Protein AF-0000000085114598 (afdb_homodimer)

Nearest PDB structures (foldseek):
  3fjs-assembly2_D  TM=9.410E-01  e=7.215E-08  Cupriavidus pinatubonensis JMP134
  5j4f-assembly1_A  TM=9.299E-01  e=7.413E-07  Helicobacter pylori 26695
  9bwf-assembly1_A  TM=9.189E-01  e=8.658E-07  metagenome
  1yhf-assembly1_A  TM=8.530E-01  e=5.433E-07  Streptococcus pyogenes M1 GAS
  2ozj-assembly2_B-3  TM=9.397E-01  e=2.315E-06  Desulfitobacterium hafniense DCB-2

Foldseek 3Di:
DDDWDAPQDWAWRDDDPFKTKTKHWAAAFDKDDKDFAQFWKKKAWPDAWKWKDFDVDIDIHHHPDIDIDHHPTIMMIHGNHGTIIIMMTGRDDD/DDDWDAPQDWAWRDDDPFKTKTKHWAAAFDKDDKDFAQFWKKKAWPDAWKWKDFDVDIDIHHHPDIDIDHHPTIMMIHGNHGTIIIMMTGRDDD

Secondary structure (DSSP, 8-state):
-EEEE--SSSEEEEE-SSEEEEEEEE-TT-EEEEE--SSEEEEEEEES-EEEEETTEEEEE-TTEEEEE-TT--EEEEESSSEEEEEEEE-B--/-EEEE--SSSEEEEE-SSEEEEEEEE-TT-EEEEE--SSEEEEEEEES-EEEEETTEEEEE-TTEEEEE-TT--EEEEESSSEEEEEEEE-B--

Sequence (188 aa):
MKRYDSIGKIGHIFETDQQVVTDLVIPSGKEIPEHHVDYTVVVVPIKGKVIFSGHDFETELAPGSFVRMLPNESHSLKAIEDSELFVIKSKLEKMKRYDSIGKIGHIFETDQQVVTDLVIPSGKEIPEHHVDYTVVVVPIKGKVIFSGHDFETELAPGSFVRMLPNESHSLKAIEDSELFVIKSKLEK

Organism: Ligilactobacillus ruminis (strain ATCC 27782 / RF3) (NCBI:txid1069534)

Radius of gyration: 15.55 Å; Cα contacts (8 Å, |Δi|>4): 552; chains: 2; bounding box: 36×40×40 Å

pLDDT: mean 98.18, std 2.66, range [74.75, 99.0]

Solvent-accessible surface area (backbone atoms only — not comparable to full-atom values): 9425 Å² total; per-residue (Å²): 114,49,78,48,60,63,76,84,36,70,44,75,70,43,77,58,98,38,38,35,34,31,28,42,50,37,52,50,74,36,68,48,73,75,48,64,49,89,30,35,34,41,39,36,32,45,37,45,31,30,43,40,34,38,84,98,41,74,44,80,44,31,52,58,29,35,40,40,36,53,58,58,54,49,33,31,37,35,19,72,29,59,23,32,32,46,36,42,31,33,35,59,50,132,115,49,79,49,58,63,76,84,35,71,43,74,69,43,79,58,98,38,37,36,34,30,28,41,49,37,52,51,74,37,69,46,73,76,48,64,50,87,30,35,33,42,40,35,32,46,36,45,32,30,42,39,35,38,84,98,41,74,44,80,44,31,51,60,31,35,39,41,36,53,57,58,54,49,31,32,37,34,18,72,30,59,24,33,29,46,36,41,31,33,34,59,49,132

InterPro domains:
  IPR003313 AraC-type arabinose-binding/dimerisation domain [PF02311] (30-86)
  IPR011051 RmlC-like cupin domain superfamily [SSF51182] (11-88)
  IPR014710 RmlC-like jelly roll fold [G3DSA:2.60.120.10] (4-91)

Structure (mmCIF, N/CA/C/O backbone):
data_AF-0000000085114598-model_v1
#
loop_
_entity.id
_entity.type
_entity.pdbx_description
1 polymer 'AraC-type arabinose-binding/dimerisation domain-containing protein'
#
loop_
_atom_site.group_PDB
_atom_site.id
_atom_site.type_symbol
_atom_site.label_atom_id
_atom_site.label_alt_id
_atom_site.label_comp_id
_atom_site.label_asym_id
_atom_site.label_entity_id
_atom_site.label_seq_id
_atom_site.pdbx_PDB_ins_code
_atom_site.Cartn_x
_atom_site.Cartn_y
_atom_site.Cartn_z
_atom_site.occupancy
_atom_site.B_iso_or_equiv
_atom_site.auth_seq_id
_atom_site.auth_comp_id
_atom_site.auth_asym_id
_atom_site.auth_atom_id
_atom_site.pdbx_PDB_model_num
ATOM 1 N N . MET A 1 1 ? -7.121 -6.461 -14.734 1 96.44 1 MET A N 1
ATOM 2 C CA . MET A 1 1 ? -5.852 -6.035 -14.156 1 96.44 1 MET A CA 1
ATOM 3 C C . MET A 1 1 ? -5.176 -4.98 -15.023 1 96.44 1 MET A C 1
ATOM 5 O O . MET A 1 1 ? -5.277 -5.031 -16.25 1 96.44 1 MET A O 1
ATOM 9 N N . LYS A 1 2 ? -4.586 -4.023 -14.414 1 97.69 2 LYS A N 1
ATOM 10 C CA . LYS A 1 2 ? -3.906 -2.969 -15.156 1 97.69 2 LYS A CA 1
ATOM 11 C C . LYS A 1 2 ? -2.705 -2.438 -14.383 1 97.69 2 LYS A C 1
ATOM 13 O O . LYS A 1 2 ? -2.76 -2.307 -13.156 1 97.69 2 LYS A O 1
ATOM 18 N N . ARG A 1 3 ? -1.597 -2.203 -15.133 1 98.62 3 ARG A N 1
ATOM 19 C CA . ARG A 1 3 ? -0.426 -1.547 -14.555 1 98.62 3 ARG A CA 1
ATOM 20 C C . ARG A 1 3 ? -0.556 -0.03 -14.633 1 98.62 3 ARG A C 1
ATOM 22 O O . ARG A 1 3 ? -1.021 0.51 -15.641 1 98.62 3 ARG A O 1
ATOM 29 N N . TYR A 1 4 ? -0.144 0.631 -13.625 1 98.88 4 TYR A N 1
ATOM 30 C CA . TYR A 1 4 ? -0.08 2.088 -13.578 1 98.88 4 TYR A CA 1
ATOM 31 C C . TYR A 1 4 ? 1.326 2.561 -13.234 1 98.88 4 TYR A C 1
ATOM 33 O O . TYR A 1 4 ? 2.055 1.879 -12.508 1 98.88 4 TYR A O 1
ATOM 41 N N . ASP A 1 5 ? 1.646 3.715 -13.742 1 98.81 5 ASP A N 1
ATOM 42 C CA . ASP A 1 5 ? 2.941 4.328 -13.461 1 98.81 5 ASP A CA 1
ATOM 43 C C . ASP A 1 5 ? 2.775 5.66 -12.742 1 98.81 5 ASP A C 1
ATOM 45 O O . ASP A 1 5 ? 1.785 6.367 -12.945 1 98.81 5 ASP A O 1
ATOM 49 N N . SER A 1 6 ? 3.828 5.883 -11.875 1 98.69 6 SER A N 1
ATOM 50 C CA . SER A 1 6 ? 3.893 7.234 -11.328 1 98.69 6 SER A CA 1
ATOM 51 C C . SER A 1 6 ? 3.744 8.281 -12.43 1 98.69 6 SER A C 1
ATOM 53 O O . SER A 1 6 ? 4.309 8.133 -13.516 1 98.69 6 SER A O 1
ATOM 55 N N . ILE A 1 7 ? 3.023 9.312 -12.047 1 98.5 7 ILE A N 1
ATOM 56 C CA . ILE A 1 7 ? 2.871 10.375 -13.031 1 98.5 7 ILE A CA 1
ATOM 57 C C . ILE A 1 7 ? 3.889 11.484 -12.758 1 98.5 7 ILE A C 1
ATOM 59 O O . ILE A 1 7 ? 3.902 12.5 -13.453 1 98.5 7 ILE A O 1
ATOM 63 N N . GLY A 1 8 ? 4.727 11.328 -11.703 1 98.06 8 GLY A N 1
ATOM 64 C CA . GLY A 1 8 ? 5.898 12.148 -11.453 1 98.06 8 GLY A CA 1
ATOM 65 C C . GLY A 1 8 ? 5.559 13.508 -10.859 1 98.06 8 GLY A C 1
ATOM 66 O O . GLY A 1 8 ? 6.379 14.43 -10.898 1 98.06 8 GLY A O 1
ATOM 67 N N . LYS A 1 9 ? 4.293 13.672 -10.461 1 98 9 LYS A N 1
ATOM 68 C CA . LYS A 1 9 ? 3.801 14.891 -9.812 1 98 9 LYS A CA 1
ATOM 69 C C . LYS A 1 9 ? 2.646 14.578 -8.867 1 98 9 LYS A C 1
ATOM 71 O O . LYS A 1 9 ? 2.166 13.445 -8.812 1 98 9 LYS A O 1
ATOM 76 N N . ILE A 1 10 ? 2.211 15.594 -8.102 1 98.38 10 ILE A N 1
ATOM 77 C CA . ILE A 1 10 ? 1.047 15.406 -7.242 1 98.38 10 ILE A CA 1
ATOM 78 C C . ILE A 1 10 ? -0.211 15.266 -8.094 1 98.38 10 ILE A C 1
ATOM 80 O O . ILE A 1 10 ? -0.52 16.156 -8.906 1 98.38 10 ILE A O 1
ATOM 84 N N . GLY A 1 11 ? -0.873 14.211 -8.016 1 98.56 11 GLY A N 1
ATOM 85 C CA . GLY A 1 11 ? -2.096 14.008 -8.773 1 98.56 11 GLY A CA 1
ATOM 86 C C . GLY A 1 11 ? -2.625 12.594 -8.695 1 98.56 11 GLY A C 1
ATOM 87 O O . GLY A 1 11 ? -1.925 11.688 -8.227 1 98.56 11 GLY A O 1
ATOM 88 N N . HIS A 1 12 ? -3.83 12.406 -9.164 1 98.88 12 HIS A N 1
ATOM 89 C CA . HIS A 1 12 ? -4.426 11.07 -9.188 1 98.88 12 HIS A CA 1
ATOM 90 C C . HIS A 1 12 ? -3.852 10.234 -10.328 1 98.88 12 HIS A C 1
ATOM 92 O O . HIS A 1 12 ? -3.867 10.664 -11.484 1 98.88 12 HIS A O 1
ATOM 98 N N . ILE A 1 13 ? -3.371 9.094 -9.977 1 98.94 13 ILE A N 1
ATOM 99 C CA . ILE A 1 13 ? -2.975 8.117 -10.984 1 98.94 13 ILE A CA 1
ATOM 100 C C . ILE A 1 13 ? -4.195 7.32 -11.438 1 98.94 13 ILE A C 1
ATOM 102 O O . ILE A 1 13 ? -4.375 7.078 -12.633 1 98.94 13 ILE A O 1
ATOM 106 N N . PHE A 1 14 ? -4.996 6.863 -10.469 1 98.81 14 PHE A N 1
ATOM 107 C CA . PHE A 1 14 ? -6.219 6.086 -10.641 1 98.81 14 PHE A CA 1
ATOM 108 C C . PHE A 1 14 ? -7.336 6.625 -9.758 1 98.81 14 PHE A C 1
ATOM 110 O O . PHE A 1 14 ? -7.09 7.051 -8.625 1 98.81 14 PHE A O 1
ATOM 117 N N . GLU A 1 15 ? -8.594 6.57 -10.352 1 98.75 15 GLU A N 1
ATOM 118 C CA . GLU A 1 15 ? -9.703 7.07 -9.555 1 98.75 15 GLU A CA 1
ATOM 119 C C . GLU A 1 15 ? -11.008 6.379 -9.922 1 98.75 15 GLU A C 1
ATOM 121 O O . GLU A 1 15 ? -11.359 6.297 -11.102 1 98.75 15 GLU A O 1
ATOM 126 N N . THR A 1 16 ? -11.656 5.883 -9 1 98.12 16 THR A N 1
ATOM 127 C CA . THR A 1 16 ? -13.07 5.512 -9.031 1 98.12 16 THR A CA 1
ATOM 128 C C . THR A 1 16 ? -13.812 6.09 -7.836 1 98.12 16 THR A C 1
ATOM 130 O O . THR A 1 16 ? -13.219 6.789 -7.008 1 98.12 16 THR A O 1
ATOM 133 N N . ASP A 1 17 ? -15.133 5.773 -7.695 1 96.5 17 ASP A N 1
ATOM 134 C CA . ASP A 1 17 ? -15.922 6.289 -6.578 1 96.5 17 ASP A CA 1
ATOM 135 C C . ASP A 1 17 ? -15.508 5.629 -5.266 1 96.5 17 ASP A C 1
ATOM 137 O O . ASP A 1 17 ? -15.727 6.184 -4.188 1 96.5 17 ASP A O 1
ATOM 141 N N . GLN A 1 18 ? -14.867 4.473 -5.359 1 97.94 18 GLN A N 1
ATOM 142 C CA . GLN A 1 18 ? -14.617 3.705 -4.145 1 97.94 18 GLN A CA 1
ATOM 143 C C . GLN A 1 18 ? -13.133 3.684 -3.803 1 97.94 18 GLN A C 1
ATOM 145 O O . GLN A 1 18 ? -12.75 3.324 -2.688 1 97.94 18 GLN A O 1
ATOM 150 N N . GLN A 1 19 ? -12.32 4.023 -4.777 1 98.75 19 GLN A N 1
ATOM 151 C CA . GLN A 1 19 ? -10.883 3.93 -4.547 1 98.75 19 GLN A CA 1
ATOM 152 C C . GLN A 1 19 ? -10.117 4.938 -5.406 1 98.75 19 GLN A C 1
ATOM 154 O O . GLN A 1 19 ? -10.438 5.121 -6.582 1 98.75 19 GLN A O 1
ATOM 159 N N . VAL A 1 20 ? -9.195 5.609 -4.816 1 98.88 20 VAL A N 1
ATOM 160 C CA . VAL A 1 20 ? -8.312 6.562 -5.484 1 98.88 20 VAL A CA 1
ATOM 161 C C . VAL A 1 20 ? -6.855 6.258 -5.137 1 98.88 20 VAL A C 1
ATOM 163 O O . VAL A 1 20 ? -6.527 6.016 -3.975 1 98.88 20 VAL A O 1
ATOM 166 N N . VAL A 1 21 ? -5.957 6.176 -6.121 1 98.94 21 VAL A N 1
ATOM 167 C CA . VAL A 1 21 ? -4.52 6.145 -5.875 1 98.94 21 VAL A CA 1
ATOM 168 C C . VAL A 1 21 ? -3.885 7.453 -6.336 1 98.94 21 VAL A C 1
ATOM 170 O O . VAL A 1 21 ? -3.963 7.809 -7.516 1 98.94 21 VAL A O 1
ATOM 173 N N . THR A 1 22 ? -3.291 8.133 -5.445 1 98.94 22 THR A N 1
ATOM 174 C CA . THR A 1 22 ? -2.691 9.438 -5.688 1 98.94 22 THR A CA 1
ATOM 175 C C . THR A 1 22 ? -1.169 9.344 -5.668 1 98.94 22 THR A C 1
ATOM 177 O O . THR A 1 22 ? -0.593 8.672 -4.812 1 98.94 22 THR A O 1
ATOM 180 N N . ASP A 1 23 ? -0.542 10.023 -6.648 1 98.88 23 ASP A N 1
ATOM 181 C CA . ASP A 1 23 ? 0.903 10.227 -6.656 1 98.88 23 ASP A CA 1
ATOM 182 C C . ASP A 1 23 ? 1.282 11.5 -5.902 1 98.88 23 ASP A C 1
ATOM 184 O O . ASP A 1 23 ? 0.747 12.57 -6.176 1 98.88 23 ASP A O 1
ATOM 188 N N . LEU A 1 24 ? 2.164 11.344 -4.883 1 98.81 24 LEU A N 1
ATOM 189 C CA . LEU A 1 24 ? 2.756 12.508 -4.227 1 98.81 24 LEU A CA 1
ATOM 190 C C . LEU A 1 24 ? 4.25 12.586 -4.512 1 98.81 24 LEU A C 1
ATOM 192 O O . LEU A 1 24 ? 5.023 11.742 -4.055 1 98.81 24 LEU A O 1
ATOM 196 N N . VAL A 1 25 ? 4.66 13.539 -5.246 1 98.81 25 VAL A N 1
ATOM 197 C CA . VAL A 1 25 ? 6.07 13.836 -5.457 1 98.81 25 VAL A CA 1
ATOM 198 C C . VAL A 1 25 ? 6.43 15.156 -4.773 1 98.81 25 VAL A C 1
ATOM 200 O O . VAL A 1 25 ? 5.973 16.219 -5.184 1 98.81 25 VAL A O 1
ATOM 203 N N . ILE A 1 26 ? 7.176 15.062 -3.756 1 98.81 26 ILE A N 1
ATOM 204 C CA . ILE A 1 26 ? 7.441 16.203 -2.881 1 98.81 26 ILE A CA 1
ATOM 205 C C . ILE A 1 26 ? 8.945 16.469 -2.816 1 98.81 26 ILE A C 1
ATOM 207 O O . ILE A 1 26 ? 9.703 15.641 -2.301 1 98.81 26 ILE A O 1
ATOM 211 N N . PRO A 1 27 ? 9.422 17.609 -3.285 1 98.81 27 PRO A N 1
ATOM 212 C CA . PRO A 1 27 ? 10.844 17.938 -3.152 1 98.81 27 PRO A CA 1
ATOM 213 C C . PRO A 1 27 ? 11.281 18.078 -1.696 1 98.81 27 PRO A C 1
ATOM 215 O O . PRO A 1 27 ? 10.492 18.5 -0.848 1 98.81 27 PRO A O 1
ATOM 218 N N . SER A 1 28 ? 12.539 17.75 -1.492 1 98.81 28 SER A N 1
ATOM 219 C CA . SER A 1 28 ? 13.109 17.938 -0.161 1 98.81 28 SER A CA 1
ATOM 220 C C . SER A 1 28 ? 12.789 19.312 0.394 1 98.81 28 SER A C 1
ATOM 222 O O . SER A 1 28 ? 12.906 20.312 -0.316 1 98.81 28 SER A O 1
ATOM 224 N N . GLY A 1 29 ? 12.336 19.312 1.569 1 98.75 29 GLY A N 1
ATOM 225 C CA . GLY A 1 29 ? 12.07 20.562 2.254 1 98.75 29 GLY A CA 1
ATOM 226 C C . GLY A 1 29 ? 10.648 21.062 2.072 1 98.75 29 GLY A C 1
ATOM 227 O O . GLY A 1 29 ? 10.188 21.953 2.799 1 98.75 29 GLY A O 1
ATOM 228 N N . LYS A 1 30 ? 9.922 20.562 1.109 1 98.75 30 LYS A N 1
ATOM 229 C CA . LYS A 1 30 ? 8.539 20.969 0.856 1 98.75 30 LYS A CA 1
ATOM 230 C C . LYS A 1 30 ? 7.562 20.156 1.69 1 98.75 30 LYS A C 1
ATOM 232 O O . LYS A 1 30 ? 7.93 19.109 2.25 1 98.75 30 LYS A O 1
ATOM 237 N N . GLU A 1 31 ? 6.336 20.75 1.806 1 98.5 31 GLU A N 1
ATOM 238 C CA . GLU A 1 31 ? 5.359 20.125 2.688 1 98.5 31 GLU A CA 1
ATOM 239 C C . GLU A 1 31 ? 3.986 20.047 2.025 1 98.5 31 GLU A C 1
ATOM 241 O O . GLU A 1 31 ? 3.695 20.797 1.098 1 98.5 31 GLU A O 1
ATOM 246 N N . ILE A 1 32 ? 3.203 19.047 2.418 1 98.62 32 ILE A N 1
ATOM 247 C CA . ILE A 1 32 ? 1.762 18.984 2.199 1 98.62 32 ILE A CA 1
ATOM 248 C C . ILE A 1 32 ? 1.03 19.422 3.467 1 98.62 32 ILE A C 1
ATOM 250 O O . ILE A 1 32 ? 1.173 18.797 4.52 1 98.62 32 ILE A O 1
ATOM 254 N N . PRO A 1 33 ? 0.302 20.5 3.334 1 98.31 33 PRO A N 1
ATOM 255 C CA . PRO A 1 33 ? -0.342 21.016 4.543 1 98.31 33 PRO A CA 1
ATOM 256 C C . PRO A 1 33 ? -1.38 20.047 5.117 1 98.31 33 PRO A C 1
ATOM 258 O O . PRO A 1 33 ? -1.838 19.141 4.418 1 98.31 33 PRO A O 1
ATOM 261 N N . GLU A 1 34 ? -1.748 20.328 6.359 1 98.31 34 GLU A N 1
ATOM 262 C CA . GLU A 1 34 ? -2.717 19.469 7.047 1 98.31 34 GLU A CA 1
ATOM 263 C C . GLU A 1 34 ? -4.035 19.406 6.285 1 98.31 34 GLU A C 1
ATOM 265 O O . GLU A 1 34 ? -4.551 20.438 5.836 1 98.31 34 GLU A O 1
ATOM 270 N N . HIS A 1 35 ? -4.586 18.266 6.125 1 98.38 35 HIS A N 1
ATOM 271 C CA . HIS A 1 35 ? -5.875 18.016 5.488 1 98.38 35 HIS A CA 1
ATOM 272 C C . HIS A 1 35 ? -6.438 16.656 5.902 1 98.38 35 HIS A C 1
ATOM 274 O O . HIS A 1 35 ? -5.816 15.938 6.684 1 98.38 35 HIS A O 1
ATOM 280 N N . HIS A 1 36 ? -7.613 16.375 5.523 1 98.5 36 HIS A N 1
ATOM 281 C CA . HIS A 1 36 ? -8.219 15.07 5.762 1 98.5 36 HIS A CA 1
ATOM 282 C C . HIS A 1 36 ? -9.117 14.656 4.598 1 98.5 36 HIS A C 1
ATOM 284 O O . HIS A 1 36 ? -9.477 15.492 3.762 1 98.5 36 HIS A O 1
ATOM 290 N N . VAL A 1 37 ? -9.328 13.391 4.527 1 98.25 37 VAL A N 1
ATOM 291 C CA . VAL A 1 37 ? -10.234 12.859 3.514 1 98.25 37 VAL A CA 1
ATOM 292 C C . VAL A 1 37 ? -11.156 11.82 4.141 1 98.25 37 VAL A C 1
ATOM 294 O O . VAL A 1 37 ? -10.867 11.289 5.219 1 98.25 37 VAL A O 1
ATOM 297 N N . ASP A 1 38 ? -12.273 11.539 3.432 1 97.94 38 ASP A N 1
ATOM 298 C CA . ASP A 1 38 ? -13.242 10.578 3.957 1 97.94 38 ASP A CA 1
ATOM 299 C C . ASP A 1 38 ? -13.008 9.188 3.379 1 97.94 38 ASP A C 1
ATOM 301 O O . ASP A 1 38 ? -13.938 8.555 2.875 1 97.94 38 ASP A O 1
ATOM 305 N N . TYR A 1 39 ? -11.797 8.688 3.264 1 98.56 39 TYR A N 1
ATOM 306 C CA . TYR A 1 39 ? -11.352 7.355 2.852 1 98.56 39 TYR A CA 1
ATOM 307 C C . TYR A 1 39 ? -10.508 6.703 3.938 1 98.56 39 TYR A C 1
ATOM 309 O O . TYR A 1 39 ? -9.914 7.395 4.77 1 98.56 39 TYR A O 1
ATOM 317 N N . THR A 1 40 ? -10.508 5.387 4.023 1 98.69 40 THR A N 1
ATOM 318 C CA . THR A 1 40 ? -9.359 4.719 4.625 1 98.69 40 THR A CA 1
ATOM 319 C C . THR A 1 40 ? -8.125 4.855 3.732 1 98.69 40 THR A C 1
ATOM 321 O O . THR A 1 40 ? -8.211 4.676 2.516 1 98.69 40 THR A O 1
ATOM 324 N N . VAL A 1 41 ? -6.988 5.184 4.316 1 98.94 41 VAL A N 1
ATOM 325 C CA . VAL A 1 41 ? -5.844 5.543 3.484 1 98.94 41 VAL A CA 1
ATOM 326 C C . VAL A 1 41 ? -4.625 4.719 3.898 1 98.94 41 VAL A C 1
ATOM 328 O O . VAL A 1 41 ? -4.363 4.547 5.09 1 98.94 41 VAL A O 1
ATOM 331 N N . VAL A 1 42 ? -3.918 4.156 3.018 1 98.94 42 VAL A N 1
ATOM 332 C CA . VAL A 1 42 ? -2.588 3.586 3.191 1 98.94 42 VAL A CA 1
ATOM 333 C C . VAL A 1 42 ? -1.563 4.414 2.416 1 98.94 42 VAL A C 1
ATOM 335 O O . VAL A 1 42 ? -1.663 4.547 1.195 1 98.94 42 VAL A O 1
ATOM 338 N N . VAL A 1 43 ? -0.589 5.016 3.078 1 98.94 43 VAL A N 1
ATOM 339 C CA . VAL A 1 43 ? 0.448 5.855 2.486 1 98.94 43 VAL A CA 1
ATOM 340 C C . VAL A 1 43 ? 1.743 5.062 2.354 1 98.94 43 VAL A C 1
ATOM 342 O O . VAL A 1 43 ? 2.35 4.676 3.355 1 98.94 43 VAL A O 1
ATOM 345 N N . VAL A 1 44 ? 2.221 4.879 1.153 1 98.94 44 VAL A N 1
ATOM 346 C CA . VAL A 1 44 ? 3.385 4.035 0.901 1 98.94 44 VAL A CA 1
ATOM 347 C C . VAL A 1 44 ? 4.5 4.871 0.277 1 98.94 44 VAL A C 1
ATOM 349 O O . VAL A 1 44 ? 4.434 5.227 -0.902 1 98.94 44 VAL A O 1
ATOM 352 N N . PRO A 1 45 ? 5.559 5.145 0.988 1 98.94 45 PRO A N 1
ATOM 353 C CA . PRO A 1 45 ? 6.711 5.781 0.344 1 98.94 45 PRO A CA 1
ATOM 354 C C . PRO A 1 45 ? 7.41 4.863 -0.658 1 98.94 45 PRO A C 1
ATOM 356 O O . PRO A 1 45 ? 7.691 3.703 -0.346 1 98.94 45 PRO A O 1
ATOM 359 N N . ILE A 1 46 ? 7.688 5.422 -1.781 1 98.44 46 ILE A N 1
ATOM 360 C CA . ILE A 1 46 ? 8.375 4.707 -2.854 1 98.44 46 ILE A CA 1
ATOM 361 C C . ILE A 1 46 ? 9.836 5.148 -2.914 1 98.44 46 ILE A C 1
ATOM 363 O O . ILE A 1 46 ? 10.711 4.359 -3.27 1 98.44 46 ILE A O 1
ATOM 367 N N . LYS A 1 47 ? 10.023 6.332 -2.68 1 98.56 47 LYS A N 1
ATOM 368 C CA . LYS A 1 47 ? 11.336 6.977 -2.674 1 98.56 47 LYS A CA 1
ATOM 369 C C . LYS A 1 47 ? 11.414 8.062 -1.601 1 98.56 47 LYS A C 1
ATOM 371 O O . LYS A 1 47 ? 10.422 8.742 -1.329 1 98.56 47 LYS A O 1
ATOM 376 N N . GLY A 1 48 ? 12.602 8.211 -1.052 1 98.69 48 GLY A N 1
ATOM 377 C CA . GLY A 1 48 ? 12.875 9.344 -0.177 1 98.69 48 GLY A CA 1
ATOM 378 C C . GLY A 1 48 ? 12.414 9.117 1.251 1 98.69 48 GLY A C 1
ATOM 379 O O . GLY A 1 48 ? 12.367 7.977 1.721 1 98.69 48 GLY A O 1
ATOM 380 N N . LYS A 1 49 ? 12.289 10.18 1.979 1 98.88 49 LYS A N 1
ATOM 381 C CA . LYS A 1 49 ? 11.961 10.18 3.402 1 98.88 49 LYS A CA 1
ATOM 382 C C . LYS A 1 49 ? 11.117 11.391 3.771 1 98.88 49 LYS A C 1
ATOM 384 O O . LYS A 1 49 ? 11.438 12.516 3.395 1 98.88 49 LYS A O 1
ATOM 389 N N . VAL A 1 50 ? 10.039 11.156 4.488 1 98.88 50 VAL A N 1
ATOM 390 C CA . VAL A 1 50 ? 9.172 12.258 4.902 1 98.88 50 VAL A CA 1
ATOM 391 C C . VAL A 1 50 ? 8.906 12.172 6.406 1 98.88 50 VAL A C 1
ATOM 393 O O . VAL A 1 50 ? 9.047 11.102 7.004 1 98.88 50 VAL A O 1
ATOM 396 N N . ILE A 1 51 ? 8.641 13.258 6.969 1 98.94 51 ILE A N 1
ATOM 397 C CA . ILE A 1 51 ? 8.008 13.305 8.281 1 98.94 51 ILE A CA 1
ATOM 398 C C . ILE A 1 51 ? 6.488 13.344 8.117 1 98.94 51 ILE A C 1
ATOM 400 O O . ILE A 1 51 ? 5.945 14.258 7.504 1 98.94 51 ILE A O 1
ATOM 404 N N . PHE A 1 52 ? 5.836 12.336 8.633 1 98.88 52 PHE A N 1
ATOM 405 C CA . PHE A 1 52 ? 4.383 12.219 8.609 1 98.88 52 PHE A CA 1
ATOM 406 C C . PHE A 1 52 ? 3.789 12.594 9.961 1 98.88 52 PHE A C 1
ATOM 408 O O . PHE A 1 52 ? 4.195 12.055 10.992 1 98.88 52 PHE A O 1
ATOM 415 N N . SER A 1 53 ? 2.844 13.469 9.867 1 98.75 53 SER A N 1
ATOM 416 C CA . SER A 1 53 ? 2.334 13.969 11.141 1 98.75 53 SER A CA 1
ATOM 417 C C . SER A 1 53 ? 0.812 13.898 11.188 1 98.75 53 SER A C 1
ATOM 419 O O . SER A 1 53 ? 0.143 14.086 10.172 1 98.75 53 SER A O 1
ATOM 421 N N . GLY A 1 54 ? 0.268 13.5 12.32 1 97.69 54 GLY A N 1
ATOM 422 C CA . GLY A 1 54 ? -1.139 13.586 12.68 1 97.69 54 GLY A CA 1
ATOM 423 C C . GLY A 1 54 ? -1.369 14.148 14.062 1 97.69 54 GLY A C 1
ATOM 424 O O . GLY A 1 54 ? -0.448 14.695 14.68 1 97.69 54 GLY A O 1
ATOM 425 N N . HIS A 1 55 ? -2.633 14.133 14.461 1 95.69 55 HIS A N 1
ATOM 426 C CA . HIS A 1 55 ? -2.904 14.57 15.828 1 95.69 55 HIS A CA 1
ATOM 427 C C . HIS A 1 55 ? -2.164 13.703 16.844 1 95.69 55 HIS A C 1
ATOM 429 O O . HIS A 1 55 ? -2.438 12.508 16.953 1 95.69 55 HIS A O 1
ATOM 435 N N . ASP A 1 56 ? -1.232 14.227 17.625 1 94.88 56 ASP A N 1
ATOM 436 C CA . ASP A 1 56 ? -0.416 13.547 18.625 1 94.88 56 ASP A CA 1
ATOM 437 C C . ASP A 1 56 ? 0.332 12.367 18.016 1 94.88 56 ASP A C 1
ATOM 439 O O . ASP A 1 56 ? 0.422 11.297 18.625 1 94.88 56 ASP A O 1
ATOM 443 N N . PHE A 1 57 ? 0.604 12.414 16.797 1 97.62 57 PHE A N 1
ATOM 444 C CA . PHE A 1 57 ? 1.305 11.375 16.062 1 97.62 57 PHE A CA 1
ATOM 445 C C . PHE A 1 57 ? 2.35 11.984 15.133 1 97.62 57 PHE A C 1
ATOM 447 O O . PHE A 1 57 ? 2.07 12.953 14.422 1 97.62 57 PHE A O 1
ATOM 454 N N . GLU A 1 58 ? 3.59 11.539 15.188 1 98.56 58 GLU A N 1
ATOM 455 C CA . GLU A 1 58 ? 4.641 11.906 14.242 1 98.56 58 GLU A CA 1
ATOM 456 C C . GLU A 1 58 ? 5.594 10.742 14 1 98.56 58 GLU A C 1
ATOM 458 O O . GLU A 1 58 ? 6.008 10.062 14.938 1 98.56 58 GLU A O 1
ATOM 463 N N . THR A 1 59 ? 5.93 10.523 12.773 1 98.81 59 THR A N 1
ATOM 464 C CA . THR A 1 59 ? 6.867 9.445 12.461 1 98.81 59 THR A CA 1
ATOM 465 C C . THR A 1 59 ? 7.621 9.75 11.164 1 98.81 59 THR A C 1
ATOM 467 O O . THR A 1 59 ? 7.152 10.539 10.344 1 98.81 59 THR A O 1
ATOM 470 N N . GLU A 1 60 ? 8.781 9.172 11.086 1 98.81 60 GLU A N 1
ATOM 471 C CA . GLU A 1 60 ? 9.453 9.141 9.789 1 98.81 60 GLU A CA 1
ATOM 472 C C . GLU A 1 60 ? 8.93 8 8.922 1 98.81 60 GLU A C 1
ATOM 474 O O . GLU A 1 60 ? 8.688 6.898 9.422 1 98.81 60 GLU A O 1
ATOM 479 N N . LEU A 1 61 ? 8.797 8.297 7.676 1 98.81 61 LEU A N 1
ATOM 480 C CA . LEU A 1 61 ? 8.297 7.32 6.715 1 98.81 61 LEU A CA 1
ATOM 481 C C . LEU A 1 61 ? 9.234 7.207 5.52 1 98.81 61 LEU A C 1
ATOM 483 O O . LEU A 1 61 ? 9.617 8.219 4.926 1 98.81 61 LEU A O 1
ATOM 487 N N . ALA A 1 62 ? 9.656 6.039 5.215 1 98.81 62 ALA A N 1
ATOM 488 C CA . ALA A 1 62 ? 10.531 5.707 4.098 1 98.81 62 ALA A CA 1
ATOM 489 C C . ALA A 1 62 ? 10.172 4.348 3.502 1 98.81 62 ALA A C 1
ATOM 491 O O . ALA A 1 62 ? 9.391 3.596 4.082 1 98.81 62 ALA A O 1
ATOM 492 N N . PRO A 1 63 ? 10.664 4.059 2.254 1 98.81 63 PRO A N 1
ATOM 493 C CA . PRO A 1 63 ? 10.336 2.75 1.686 1 98.81 63 PRO A CA 1
ATOM 494 C C . PRO A 1 63 ? 10.594 1.603 2.66 1 98.81 63 PRO A C 1
ATOM 496 O O . PRO A 1 63 ? 11.656 1.548 3.285 1 98.81 63 PRO A O 1
ATOM 499 N N . GLY A 1 64 ? 9.648 0.707 2.777 1 98.75 64 GLY A N 1
ATOM 500 C CA . GLY A 1 64 ? 9.711 -0.391 3.729 1 98.75 64 GLY A CA 1
ATOM 501 C C . GLY A 1 64 ? 8.789 -0.206 4.914 1 98.75 64 GLY A C 1
ATOM 502 O O . GLY A 1 64 ? 8.711 -1.07 5.789 1 98.75 64 GLY A O 1
ATOM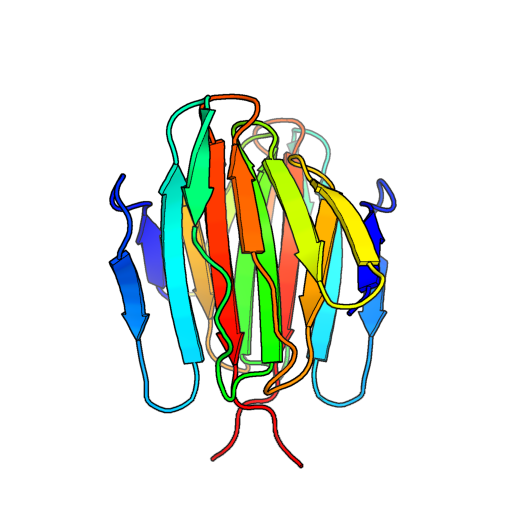 503 N N . SER A 1 65 ? 8.125 0.87 4.941 1 98.88 65 SER A N 1
ATOM 504 C CA . SER A 1 65 ? 7.109 1.177 5.945 1 98.88 65 SER A CA 1
ATOM 505 C C . SER A 1 65 ? 5.914 1.891 5.324 1 98.88 65 SER A C 1
ATOM 507 O O . SER A 1 65 ? 5.969 2.314 4.168 1 98.88 65 SER A O 1
ATOM 509 N N . PHE A 1 66 ? 4.797 1.954 6.031 1 98.94 66 PHE A N 1
ATOM 510 C CA . PHE A 1 66 ? 3.637 2.717 5.582 1 98.94 66 PHE A CA 1
ATOM 511 C C . PHE A 1 66 ? 2.812 3.195 6.773 1 98.94 66 PHE A C 1
ATOM 513 O O . PHE A 1 66 ? 2.986 2.707 7.891 1 98.94 66 PHE A O 1
ATOM 520 N N . VAL A 1 67 ? 1.993 4.168 6.562 1 98.94 67 VAL A N 1
ATOM 521 C CA . VAL A 1 67 ? 1.011 4.617 7.543 1 98.94 67 VAL A CA 1
ATOM 522 C C . VAL A 1 67 ? -0.397 4.285 7.055 1 98.94 67 VAL A C 1
ATOM 524 O O . VAL A 1 67 ? -0.703 4.438 5.871 1 98.94 67 VAL A O 1
ATOM 527 N N . ARG A 1 68 ? -1.212 3.785 7.91 1 98.94 68 ARG A N 1
ATOM 528 C CA . ARG A 1 68 ? -2.635 3.572 7.66 1 98.94 68 ARG A CA 1
ATOM 529 C C . ARG A 1 68 ? -3.486 4.527 8.492 1 98.94 68 ARG A C 1
ATOM 531 O O . ARG A 1 68 ? -3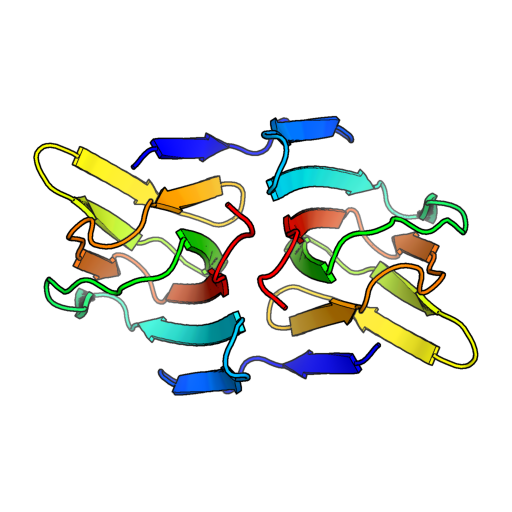.223 4.727 9.68 1 98.94 68 ARG A O 1
ATOM 538 N N . MET A 1 69 ? -4.473 5.105 7.844 1 98.62 69 MET A N 1
ATOM 539 C CA . MET A 1 69 ? -5.344 6.086 8.484 1 98.62 69 MET A CA 1
ATOM 540 C C . MET A 1 69 ? -6.812 5.738 8.266 1 98.62 69 MET A C 1
ATOM 542 O O . MET A 1 69 ? -7.191 5.273 7.191 1 98.62 69 MET A O 1
ATOM 546 N N . LEU A 1 70 ? -7.555 6.016 9.289 1 98.25 70 LEU A N 1
ATOM 547 C CA . LEU A 1 70 ? -9 5.879 9.156 1 98.25 70 LEU A CA 1
ATOM 548 C C . LEU A 1 70 ? -9.617 7.152 8.594 1 98.25 70 LEU A C 1
ATOM 550 O O . LEU A 1 70 ? -8.969 8.203 8.547 1 98.25 70 LEU A O 1
ATOM 554 N N . PRO A 1 71 ? -10.852 7.023 8.117 1 98.31 71 PRO A N 1
ATOM 555 C CA . PRO A 1 71 ? -11.492 8.203 7.527 1 98.31 71 PRO A CA 1
ATOM 556 C C . PRO A 1 71 ? -11.477 9.414 8.461 1 98.31 71 PRO A C 1
ATOM 558 O O . PRO A 1 71 ? -11.75 9.273 9.656 1 98.31 71 PRO A O 1
ATOM 561 N N . ASN A 1 72 ? -11.055 10.594 7.918 1 98.38 72 ASN A N 1
ATOM 562 C CA . ASN A 1 72 ? -11.188 11.922 8.516 1 98.38 72 ASN A CA 1
ATOM 563 C C . ASN A 1 72 ? -10.094 12.172 9.547 1 98.38 72 ASN A C 1
ATOM 565 O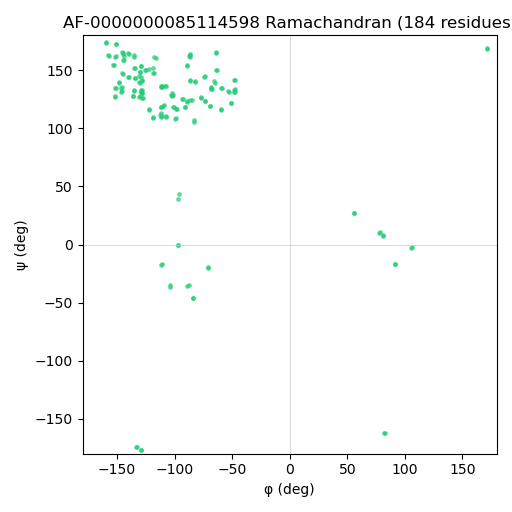 O . ASN A 1 72 ? -10.148 13.156 10.289 1 98.38 72 ASN A O 1
ATOM 569 N N . GLU A 1 73 ? -9.156 11.312 9.641 1 98.44 73 GLU A N 1
ATOM 570 C CA . GLU A 1 73 ? -7.996 11.617 10.461 1 98.44 73 GLU A CA 1
ATOM 571 C C . GLU A 1 73 ? -7.094 12.648 9.789 1 98.44 73 GLU A C 1
ATOM 573 O O . GLU A 1 73 ? -6.602 12.414 8.68 1 98.44 73 GLU A O 1
ATOM 578 N N . SER A 1 74 ? -6.855 13.727 10.5 1 98.56 74 SER A N 1
ATOM 579 C CA . SER A 1 74 ? -6.055 14.812 9.945 1 98.56 74 SER A CA 1
ATOM 580 C C . SER A 1 74 ? -4.574 14.445 9.906 1 98.56 74 SER A C 1
ATOM 582 O O . SER A 1 74 ? -4.059 13.828 10.836 1 98.56 74 SER A O 1
ATOM 584 N N . HIS A 1 75 ? -3.867 14.883 8.875 1 98.75 75 HIS A N 1
ATOM 585 C CA . HIS A 1 75 ? -2.453 14.562 8.727 1 98.75 75 HIS A CA 1
ATOM 586 C C . HIS A 1 75 ? -1.742 15.586 7.852 1 98.75 75 HIS A C 1
ATOM 588 O O . HIS A 1 75 ? -2.391 16.359 7.137 1 98.75 75 HIS A O 1
ATOM 594 N N . SER A 1 76 ? -0.474 15.641 7.906 1 98.75 76 SER A N 1
ATOM 595 C CA . SER A 1 76 ? 0.431 16.422 7.074 1 98.75 76 SER A CA 1
ATOM 596 C C . SER A 1 76 ? 1.733 15.672 6.812 1 98.75 76 SER A C 1
ATOM 598 O O . SER A 1 76 ? 2.012 14.664 7.453 1 98.75 76 SER A O 1
ATOM 600 N N . LEU A 1 77 ? 2.486 16.156 5.828 1 98.75 77 LEU A N 1
ATOM 601 C CA . LEU A 1 77 ? 3.773 15.562 5.496 1 98.75 77 LEU A CA 1
ATOM 602 C C . LEU A 1 77 ? 4.812 16.641 5.188 1 98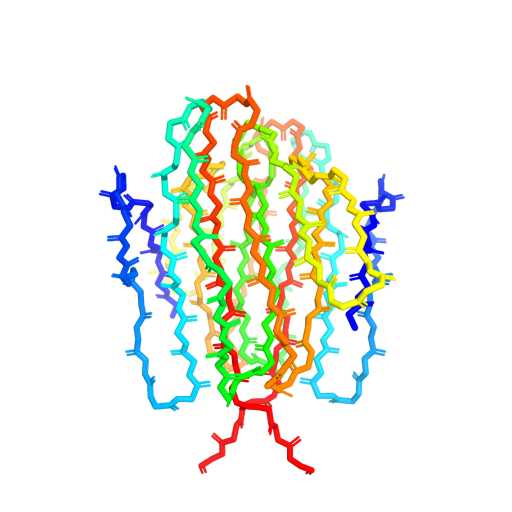.75 77 LEU A C 1
ATOM 604 O O . LEU A 1 77 ? 4.5 17.641 4.555 1 98.75 77 LEU A O 1
ATOM 608 N N . LYS A 1 78 ? 5.973 16.406 5.562 1 98.81 78 LYS A N 1
ATOM 609 C CA . LYS A 1 78 ? 7.129 17.203 5.16 1 98.81 78 LYS A CA 1
ATOM 610 C C . LYS A 1 78 ? 8.242 16.312 4.613 1 98.81 78 LYS A C 1
ATOM 612 O O . LYS A 1 78 ? 8.648 15.352 5.258 1 98.81 78 LYS A O 1
ATOM 617 N N . ALA A 1 79 ? 8.773 16.688 3.41 1 98.88 79 ALA A N 1
ATOM 618 C CA . ALA A 1 79 ? 9.836 15.891 2.811 1 98.88 79 ALA A CA 1
ATOM 619 C C . ALA A 1 79 ? 11.203 16.297 3.35 1 98.88 79 ALA A C 1
ATOM 621 O O . ALA A 1 79 ? 11.594 17.469 3.25 1 98.88 79 ALA A O 1
ATOM 622 N N . ILE A 1 80 ? 11.844 15.328 3.85 1 98.62 80 ILE A N 1
ATOM 623 C CA . ILE A 1 80 ? 13.219 15.555 4.293 1 98.62 80 ILE A CA 1
ATOM 624 C C . ILE A 1 80 ? 14.18 15.297 3.139 1 98.62 80 ILE A C 1
ATOM 626 O O . ILE A 1 80 ? 15.242 15.922 3.061 1 98.62 80 ILE A O 1
ATOM 630 N N . GLU A 1 81 ? 13.891 14.352 2.309 1 98.88 81 GLU A N 1
ATOM 631 C CA . GLU A 1 81 ? 14.516 14.062 1.022 1 98.88 81 GLU A CA 1
ATOM 632 C C . GLU A 1 81 ? 13.523 14.227 -0.123 1 98.88 81 GLU A C 1
ATOM 634 O O . GLU A 1 81 ? 12.312 14.266 0.1 1 98.88 81 GLU A O 1
ATOM 639 N N . ASP A 1 82 ? 14.109 14.383 -1.377 1 98.88 82 ASP A N 1
ATOM 640 C CA . ASP A 1 82 ? 13.18 14.211 -2.494 1 98.88 82 ASP A CA 1
ATOM 641 C C . ASP A 1 82 ? 12.398 12.906 -2.367 1 98.88 82 ASP A C 1
ATOM 643 O O . ASP A 1 82 ? 12.992 11.828 -2.262 1 98.88 82 ASP A O 1
ATOM 647 N N . SER A 1 83 ? 11.047 13.078 -2.34 1 98.88 83 SER A N 1
ATOM 648 C CA . SER A 1 83 ? 10.258 11.906 -1.975 1 98.88 83 SER A CA 1
ATOM 649 C C . SER A 1 83 ? 9.133 11.672 -2.975 1 98.88 83 SER A C 1
ATOM 651 O O . SER A 1 83 ? 8.625 12.617 -3.586 1 98.88 83 SER A O 1
ATOM 653 N N . GLU A 1 84 ? 8.797 10.445 -3.154 1 98.88 84 GLU A N 1
ATOM 654 C CA . GLU A 1 84 ? 7.641 9.969 -3.914 1 98.88 84 GLU A CA 1
ATOM 655 C C . GLU A 1 84 ? 6.836 8.945 -3.119 1 98.88 84 GLU A C 1
ATOM 657 O O . GLU A 1 84 ? 7.402 8.016 -2.551 1 98.88 84 GLU A O 1
ATOM 662 N N . LEU A 1 85 ? 5.551 9.188 -2.998 1 98.94 85 LEU A N 1
ATOM 663 C CA . LEU A 1 85 ? 4.664 8.297 -2.264 1 98.94 85 LEU A CA 1
ATOM 664 C C . LEU A 1 85 ? 3.449 7.918 -3.107 1 98.94 85 LEU A C 1
ATOM 666 O O . LEU A 1 85 ? 2.926 8.75 -3.854 1 98.94 85 LEU A O 1
ATOM 670 N N . PHE A 1 86 ? 2.994 6.676 -3.045 1 98.94 86 PHE A N 1
ATOM 671 C CA . PHE A 1 86 ? 1.656 6.297 -3.482 1 98.94 86 PHE A CA 1
ATOM 672 C C . PHE A 1 86 ? 0.674 6.328 -2.318 1 98.94 86 PHE A C 1
ATOM 674 O O . PHE A 1 86 ? 0.919 5.711 -1.277 1 98.94 86 PHE A O 1
ATOM 681 N N . VAL A 1 87 ? -0.399 7.051 -2.451 1 99 87 VAL A N 1
ATOM 682 C CA . VAL A 1 87 ? -1.457 7.152 -1.452 1 99 87 VAL A CA 1
ATOM 683 C C . VAL A 1 87 ? -2.693 6.395 -1.932 1 99 87 VAL A C 1
ATOM 685 O O . VAL A 1 87 ? -3.344 6.805 -2.896 1 99 87 VAL A O 1
ATOM 688 N N . ILE A 1 88 ? -2.994 5.285 -1.273 1 99 88 ILE A N 1
ATOM 689 C CA . ILE A 1 88 ? -4.109 4.43 -1.659 1 99 88 ILE A CA 1
ATOM 690 C C . ILE A 1 88 ? -5.316 4.719 -0.765 1 99 88 ILE A C 1
ATOM 692 O O . ILE A 1 88 ? -5.293 4.422 0.432 1 99 88 ILE A O 1
ATOM 696 N N . LYS A 1 89 ? -6.328 5.363 -1.335 1 98.94 89 LYS A N 1
ATOM 697 C CA . LYS A 1 89 ? -7.555 5.727 -0.63 1 98.94 89 LYS A CA 1
ATOM 698 C C . LYS A 1 89 ? -8.695 4.77 -0.978 1 98.94 89 LYS A C 1
ATOM 700 O O . LYS A 1 89 ? -8.992 4.555 -2.154 1 98.94 89 LYS A O 1
ATOM 705 N N . SER A 1 90 ? -9.336 4.207 0.007 1 98.88 90 SER A N 1
ATOM 706 C CA . SER A 1 90 ? -10.352 3.191 -0.249 1 98.88 90 SER A CA 1
ATOM 707 C C . SER A 1 90 ? -11.602 3.434 0.596 1 98.88 90 SER A C 1
ATOM 709 O O . SER A 1 90 ? -11.5 3.723 1.79 1 98.88 90 SER A O 1
ATOM 711 N N . LYS A 1 91 ? -12.75 3.389 -0.02 1 98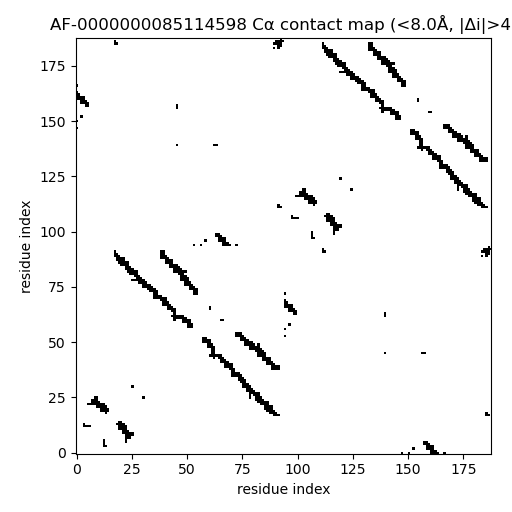.44 91 LYS A N 1
ATOM 712 C CA . LYS A 1 91 ? -14 3.24 0.723 1 98.44 91 LYS A CA 1
ATOM 713 C C . LYS A 1 91 ? -14.273 1.774 1.049 1 98.44 91 LYS A C 1
ATOM 715 O O . LYS A 1 91 ? -14.727 1.017 0.189 1 98.44 91 LYS A O 1
ATOM 720 N N . LEU A 1 92 ? -14.109 1.395 2.295 1 98.12 92 LEU A N 1
ATOM 721 C CA . LEU A 1 92 ? -14.203 -0.012 2.67 1 98.12 92 LEU A CA 1
ATOM 722 C C . LEU A 1 92 ? -15.633 -0.387 3.031 1 98.12 92 LEU A C 1
ATOM 724 O O . LEU A 1 92 ? -16.406 0.46 3.484 1 98.12 92 LEU A O 1
ATOM 728 N N . GLU A 1 93 ? -15.883 -1.648 2.855 1 89.19 93 GLU A N 1
ATOM 729 C CA . GLU A 1 93 ? -17.203 -2.164 3.18 1 89.19 93 GLU A CA 1
ATOM 730 C C . GLU A 1 93 ? -17.484 -2.07 4.676 1 89.19 93 GLU A C 1
ATOM 732 O O . GLU A 1 93 ? -16.578 -2.201 5.492 1 89.19 93 GLU A O 1
ATOM 737 N N . LYS A 1 94 ? -18.703 -1.722 5.121 1 75.31 94 LYS A N 1
ATOM 738 C CA . LYS A 1 94 ? -19.156 -1.66 6.512 1 75.31 94 LYS A CA 1
ATOM 739 C C . LYS A 1 94 ? -19.453 -3.055 7.055 1 75.31 94 LYS A C 1
ATOM 741 O O . LYS A 1 94 ? -19.953 -3.914 6.332 1 75.31 94 LYS A O 1
ATOM 746 N N . MET B 1 1 ? -4.551 6.48 13.484 1 96.44 1 MET B N 1
ATOM 747 C CA . MET B 1 1 ? -3.432 6.348 12.555 1 96.44 1 MET B CA 1
ATOM 748 C C . MET B 1 1 ? -2.316 5.504 13.164 1 96.44 1 MET B C 1
ATOM 750 O O . MET B 1 1 ? -2.068 5.578 14.375 1 96.44 1 MET B O 1
ATOM 754 N N . LYS B 1 2 ? -1.712 4.684 12.383 1 97.75 2 LYS B N 1
ATOM 755 C CA . LYS B 1 2 ? -0.628 3.836 12.875 1 97.75 2 LYS B CA 1
ATOM 756 C C . LYS B 1 2 ? 0.396 3.566 11.773 1 97.75 2 LYS B C 1
ATOM 758 O O . LYS B 1 2 ? 0.03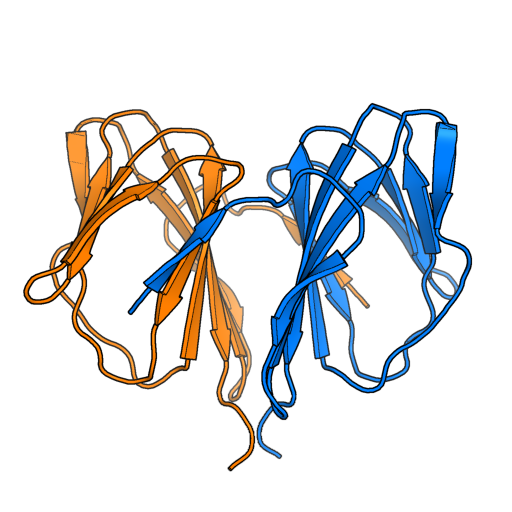2 3.385 10.609 1 97.75 2 LYS B O 1
ATOM 763 N N . ARG B 1 3 ? 1.682 3.602 12.188 1 98.62 3 ARG B N 1
ATOM 764 C CA . ARG B 1 3 ? 2.762 3.209 11.289 1 98.62 3 ARG B CA 1
ATOM 765 C C . ARG B 1 3 ? 3.004 1.704 11.344 1 98.62 3 ARG B C 1
ATOM 767 O O . ARG B 1 3 ? 2.975 1.107 12.422 1 98.62 3 ARG B O 1
ATOM 774 N N . TYR B 1 4 ? 3.273 1.121 10.242 1 98.88 4 TYR B N 1
ATOM 775 C CA . TYR B 1 4 ? 3.652 -0.283 10.133 1 98.88 4 TYR B CA 1
ATOM 776 C C . TYR B 1 4 ? 4.973 -0.435 9.391 1 98.88 4 TYR B C 1
ATOM 778 O O . TYR B 1 4 ? 5.297 0.372 8.516 1 98.88 4 TYR B O 1
ATOM 786 N N . ASP B 1 5 ? 5.672 -1.471 9.75 1 98.81 5 ASP B N 1
ATOM 787 C CA . ASP B 1 5 ? 6.941 -1.782 9.094 1 98.81 5 ASP B CA 1
ATOM 788 C C . ASP B 1 5 ? 6.883 -3.143 8.406 1 98.81 5 ASP B C 1
ATOM 790 O O . ASP B 1 5 ? 6.176 -4.047 8.859 1 98.81 5 ASP B O 1
ATOM 794 N N . SER B 1 6 ? 7.668 -3.156 7.266 1 98.69 6 SER B N 1
ATOM 795 C CA . SER B 1 6 ? 7.879 -4.477 6.68 1 98.69 6 SER B CA 1
ATOM 796 C C . SER B 1 6 ? 8.289 -5.492 7.738 1 98.69 6 SER B C 1
ATOM 798 O O . SER B 1 6 ? 9.094 -5.184 8.625 1 98.69 6 SER B O 1
ATOM 800 N N . ILE B 1 7 ? 7.746 -6.652 7.543 1 98.5 7 ILE B N 1
ATOM 801 C CA . ILE B 1 7 ? 8.125 -7.691 8.5 1 98.5 7 ILE B CA 1
ATOM 802 C C . ILE B 1 7 ? 9.242 -8.547 7.91 1 98.5 7 ILE B C 1
ATOM 804 O O . ILE B 1 7 ? 9.68 -9.516 8.531 1 98.5 7 ILE B O 1
ATOM 808 N N . GLY B 1 8 ? 9.688 -8.266 6.672 1 98 8 GLY B N 1
ATOM 809 C CA . GLY B 1 8 ? 10.898 -8.805 6.07 1 98 8 GLY B CA 1
ATOM 810 C C . GLY B 1 8 ? 10.719 -10.227 5.559 1 98 8 GLY B C 1
ATOM 811 O O . GLY B 1 8 ? 11.703 -10.938 5.332 1 98 8 GLY B O 1
ATOM 812 N N . LYS B 1 9 ? 9.469 -10.672 5.523 1 97.94 9 LYS B N 1
ATOM 813 C CA . LYS B 1 9 ? 9.102 -11.984 5 1 97.94 9 LYS B CA 1
ATOM 814 C C . LYS B 1 9 ? 7.684 -11.969 4.434 1 97.94 9 LYS B C 1
ATOM 816 O O . LYS B 1 9 ? 6.961 -10.977 4.566 1 97.94 9 LYS B O 1
ATOM 821 N N . ILE B 1 10 ? 7.289 -13.094 3.779 1 98.31 10 ILE B N 1
ATOM 822 C CA . ILE B 1 10 ? 5.918 -13.203 3.289 1 98.31 10 ILE B CA 1
ATOM 823 C C . ILE B 1 10 ? 4.957 -13.328 4.469 1 98.31 10 ILE B C 1
ATOM 825 O O . ILE B 1 10 ? 5.094 -14.227 5.297 1 98.31 10 ILE B O 1
ATOM 829 N N . GLY B 1 11 ? 4.078 -12.438 4.613 1 98.56 11 GLY B N 1
ATOM 830 C CA . GLY B 1 11 ? 3.109 -12.492 5.695 1 98.56 11 GLY B CA 1
ATOM 831 C C . GLY B 1 11 ? 2.273 -11.227 5.812 1 98.56 11 GLY B C 1
ATOM 832 O O . GLY B 1 11 ? 2.588 -10.211 5.195 1 98.56 11 GLY B O 1
ATOM 833 N N . HIS B 1 12 ? 1.245 -11.312 6.605 1 98.88 12 HIS B N 1
ATOM 834 C CA . HIS B 1 12 ? 0.398 -10.148 6.84 1 98.88 12 HIS B CA 1
ATOM 835 C C . HIS B 1 12 ? 1.062 -9.172 7.801 1 98.88 12 HIS B C 1
ATOM 837 O O . HIS B 1 12 ? 1.465 -9.547 8.906 1 98.88 12 HIS B O 1
ATOM 843 N N . ILE B 1 13 ? 1.144 -7.961 7.371 1 98.94 13 ILE B N 1
ATOM 844 C CA . ILE B 1 13 ? 1.576 -6.891 8.266 1 98.94 13 ILE B CA 1
ATOM 845 C C . ILE B 1 13 ? 0.385 -6.375 9.07 1 98.94 13 ILE B C 1
ATOM 847 O O . ILE B 1 13 ? 0.498 -6.141 10.273 1 98.94 13 ILE B O 1
ATOM 851 N N . PHE B 1 14 ? -0.735 -6.145 8.375 1 98.81 14 PHE B N 1
ATOM 852 C CA . PHE B 1 14 ? -2.002 -5.656 8.914 1 98.81 14 PHE B CA 1
ATOM 853 C C . PHE B 1 14 ? -3.17 -6.465 8.359 1 98.81 14 PHE B C 1
ATOM 855 O O . PHE B 1 14 ? -3.156 -6.867 7.195 1 98.81 14 PHE B O 1
ATOM 862 N N . GLU B 1 15 ? -4.211 -6.691 9.289 1 98.69 15 GLU B N 1
ATOM 863 C CA . GLU B 1 15 ? -5.359 -7.449 8.812 1 98.69 15 GLU B CA 1
ATOM 864 C C . GLU B 1 15 ? -6.629 -7.059 9.562 1 98.69 15 GLU B C 1
ATOM 866 O O . GLU B 1 15 ? -6.641 -7.027 10.797 1 98.69 15 GLU B O 1
ATOM 871 N N . THR B 1 16 ? -7.586 -6.738 8.883 1 98.06 16 THR B N 1
ATOM 872 C CA . THR B 1 16 ? -8.977 -6.691 9.328 1 98.06 16 THR B CA 1
ATOM 873 C C . THR B 1 16 ? -9.875 -7.461 8.367 1 98.06 16 THR B C 1
ATOM 875 O O . THR B 1 16 ? -9.398 -8.023 7.379 1 98.06 16 THR B O 1
ATOM 878 N N . ASP B 1 17 ? -11.227 -7.461 8.617 1 96.44 17 ASP B N 1
ATOM 879 C CA . ASP B 1 17 ? -12.164 -8.172 7.75 1 96.44 17 ASP B CA 1
ATOM 880 C C . ASP B 1 17 ? -12.297 -7.473 6.398 1 96.44 17 ASP B C 1
ATOM 882 O O . ASP B 1 17 ? -12.688 -8.094 5.406 1 96.44 17 ASP B O 1
ATOM 886 N N . GLN B 1 18 ? -11.922 -6.207 6.34 1 97.88 18 GLN B N 1
ATOM 887 C CA . GLN B 1 18 ? -12.203 -5.441 5.129 1 97.88 18 GLN B CA 1
ATOM 888 C C . GLN B 1 18 ? -10.922 -5.094 4.383 1 97.88 18 GLN B C 1
ATOM 890 O O . GLN B 1 18 ? -10.969 -4.699 3.213 1 97.88 18 GLN B O 1
ATOM 895 N N . GLN B 1 19 ? -9.812 -5.199 5.098 1 98.75 19 GLN B N 1
ATOM 896 C CA . GLN B 1 19 ? -8.555 -4.793 4.469 1 98.75 19 GLN B CA 1
ATOM 897 C C . GLN B 1 19 ? -7.379 -5.578 5.043 1 98.75 19 GLN B C 1
ATOM 899 O O . GLN B 1 19 ? -7.301 -5.789 6.254 1 98.75 19 GLN B O 1
ATOM 904 N N . VAL B 1 20 ? -6.535 -6.051 4.184 1 98.88 20 VAL B N 1
ATOM 905 C CA . VAL B 1 20 ? -5.309 -6.758 4.543 1 98.88 20 VAL B CA 1
ATOM 906 C C . VAL B 1 20 ? -4.121 -6.141 3.809 1 98.88 20 VAL B C 1
ATOM 908 O O . VAL B 1 20 ? -4.195 -5.867 2.609 1 98.88 20 VAL B O 1
ATOM 911 N N . VAL B 1 21 ? -3.004 -5.836 4.508 1 98.94 21 VAL B N 1
ATOM 912 C CA . VAL B 1 21 ? -1.742 -5.488 3.861 1 98.94 21 VAL B CA 1
ATOM 913 C C . VAL B 1 21 ? -0.725 -6.605 4.078 1 98.94 21 VAL B C 1
ATOM 915 O O . VAL B 1 21 ? -0.379 -6.926 5.219 1 98.94 21 VAL B O 1
ATOM 918 N N . THR B 1 22 ? -0.285 -7.164 3.021 1 98.94 22 THR B N 1
ATOM 919 C CA . THR B 1 22 ? 0.639 -8.289 3.043 1 98.94 22 THR B CA 1
ATOM 920 C C . THR B 1 22 ? 2.033 -7.859 2.6 1 98.94 22 THR B C 1
ATOM 922 O O . THR B 1 22 ? 2.176 -7.098 1.64 1 98.94 22 THR B O 1
ATOM 925 N N . ASP B 1 23 ? 3.053 -8.352 3.346 1 98.88 23 ASP B N 1
ATOM 926 C CA . ASP B 1 23 ? 4.449 -8.219 2.943 1 98.88 23 ASP B CA 1
ATOM 927 C C . ASP B 1 23 ? 4.887 -9.398 2.074 1 98.88 23 ASP B C 1
ATOM 929 O O . ASP B 1 23 ? 4.723 -10.555 2.463 1 98.88 23 ASP B O 1
ATOM 933 N N . LEU B 1 24 ? 5.371 -9.086 0.84 1 98.81 24 LEU B N 1
ATOM 934 C CA . LEU B 1 24 ? 6.004 -10.102 0.009 1 98.81 24 LEU B CA 1
ATOM 935 C C . LEU B 1 24 ? 7.496 -9.828 -0.136 1 98.81 24 LEU B C 1
ATOM 937 O O . LEU B 1 24 ? 7.895 -8.836 -0.748 1 98.81 24 LEU B O 1
ATOM 941 N N . VAL B 1 25 ? 8.297 -10.656 0.403 1 98.81 25 VAL B N 1
ATOM 942 C CA . VAL B 1 25 ? 9.742 -10.625 0.2 1 98.81 25 VAL B CA 1
ATOM 943 C C . VAL B 1 25 ? 10.18 -11.844 -0.606 1 98.81 25 VAL B C 1
ATOM 945 O O . VAL B 1 25 ? 10.109 -12.977 -0.118 1 98.81 25 VAL B O 1
ATOM 948 N N . ILE B 1 26 ? 10.57 -11.617 -1.79 1 98.75 26 ILE B N 1
ATOM 949 C CA . ILE B 1 26 ? 10.828 -12.695 -2.744 1 98.75 26 ILE B CA 1
ATOM 950 C C . ILE B 1 26 ? 12.273 -12.609 -3.234 1 98.75 26 ILE B C 1
ATOM 952 O O . ILE B 1 26 ? 12.648 -11.656 -3.916 1 98.75 26 ILE B O 1
ATOM 956 N N . PRO B 1 27 ? 13.109 -13.617 -2.955 1 98.81 27 PRO B N 1
ATOM 957 C CA . PRO B 1 27 ? 14.469 -13.617 -3.492 1 98.81 27 PRO B CA 1
ATOM 958 C C . PRO B 1 27 ? 14.508 -13.703 -5.016 1 98.81 27 PRO B C 1
ATOM 960 O O . PRO B 1 27 ? 13.625 -14.32 -5.621 1 98.81 27 PRO B O 1
ATOM 963 N N . SER B 1 28 ? 15.555 -13.102 -5.551 1 98.81 28 SER B N 1
ATOM 964 C CA . SER B 1 28 ? 15.75 -13.188 -6.992 1 98.81 28 SER B CA 1
ATOM 965 C C . SER B 1 28 ? 15.609 -14.625 -7.484 1 98.81 28 SER B C 1
ATOM 967 O O . SER B 1 28 ? 16.141 -15.555 -6.871 1 98.81 28 SER B O 1
ATOM 969 N N . GLY B 1 29 ? 14.852 -14.766 -8.484 1 98.75 29 GLY B N 1
ATOM 970 C CA . GLY B 1 29 ? 14.688 -16.062 -9.109 1 98.75 29 GLY B CA 1
ATOM 971 C C . GLY B 1 29 ? 13.523 -16.859 -8.547 1 98.75 29 GLY B C 1
ATOM 972 O O . GLY B 1 29 ? 13.094 -17.844 -9.148 1 98.75 29 GLY B O 1
ATOM 973 N N . LYS B 1 30 ? 13 -16.516 -7.414 1 98.75 30 LYS B N 1
ATOM 974 C CA . LYS B 1 30 ? 11.875 -17.219 -6.797 1 98.75 30 LYS B CA 1
ATOM 975 C C . LYS B 1 30 ? 10.539 -16.672 -7.297 1 98.75 30 LYS B C 1
ATOM 977 O O . LYS B 1 30 ? 10.492 -15.594 -7.902 1 98.75 30 LYS B O 1
ATOM 982 N N . GLU B 1 31 ? 9.508 -17.516 -7.074 1 98.5 31 GLU B N 1
ATOM 983 C CA . GLU B 1 31 ? 8.211 -17.156 -7.621 1 98.5 31 GLU B CA 1
ATOM 984 C C . GLU B 1 31 ? 7.098 -17.375 -6.598 1 98.5 31 GLU B C 1
ATOM 986 O O . GLU B 1 31 ? 7.254 -18.156 -5.66 1 98.5 31 GLU B O 1
ATOM 991 N N . ILE B 1 32 ? 6.023 -16.594 -6.711 1 98.56 32 ILE B N 1
ATOM 992 C CA . ILE B 1 32 ? 4.727 -16.859 -6.098 1 98.56 32 ILE B CA 1
ATOM 993 C C . ILE B 1 32 ? 3.787 -17.5 -7.121 1 98.56 32 ILE B C 1
ATOM 995 O O . ILE B 1 32 ? 3.479 -16.875 -8.148 1 98.56 32 ILE B O 1
ATOM 999 N N . PRO B 1 33 ? 3.402 -18.688 -6.844 1 98.31 33 PRO B N 1
ATOM 1000 C CA . PRO B 1 33 ? 2.578 -19.375 -7.84 1 98.31 33 PRO B CA 1
ATOM 1001 C C . PRO B 1 33 ? 1.229 -18.688 -8.062 1 98.31 33 PRO B C 1
ATOM 1003 O O . PRO B 1 33 ? 0.798 -17.875 -7.234 1 98.31 33 PRO B O 1
ATOM 1006 N N . GLU B 1 34 ? 0.601 -19.094 -9.148 1 98.31 34 GLU B N 1
ATOM 1007 C CA . GLU B 1 34 ? -0.687 -18.5 -9.508 1 98.31 34 GLU B CA 1
ATOM 1008 C C . GLU B 1 34 ? -1.717 -18.719 -8.398 1 98.31 34 GLU B C 1
ATOM 1010 O O . GLU B 1 34 ? -1.84 -19.812 -7.863 1 98.31 34 GLU B O 1
ATOM 1015 N N . HIS B 1 35 ? -2.451 -17.703 -8.047 1 98.38 35 HIS B N 1
ATOM 1016 C CA . HIS B 1 35 ? -3.535 -17.734 -7.07 1 98.38 35 HIS B CA 1
ATOM 1017 C C . HIS B 1 35 ? -4.48 -16.547 -7.266 1 98.38 35 HIS B C 1
ATOM 1019 O O . HIS B 1 35 ? -4.285 -15.734 -8.172 1 98.38 35 HIS B O 1
ATOM 1025 N N . HIS B 1 36 ? -5.531 -16.531 -6.551 1 98.5 36 HIS B N 1
ATOM 1026 C CA . HIS B 1 36 ? -6.461 -15.398 -6.566 1 98.5 36 HIS B CA 1
ATOM 1027 C C . HIS B 1 36 ? -7.062 -15.164 -5.184 1 98.5 36 HIS B C 1
ATOM 1029 O O . HIS B 1 36 ? -6.984 -16.031 -4.312 1 98.5 36 HIS B O 1
ATOM 1035 N N . VAL B 1 37 ? -7.531 -13.992 -5.008 1 98.19 37 VAL B N 1
ATOM 1036 C CA . VAL B 1 37 ? -8.211 -13.641 -3.764 1 98.19 37 VAL B CA 1
ATOM 1037 C C . VAL B 1 37 ? -9.484 -12.859 -4.07 1 98.19 37 VAL B C 1
ATOM 1039 O O . VAL B 1 37 ? -9.641 -12.328 -5.172 1 98.19 37 VAL B O 1
ATOM 1042 N N . ASP B 1 38 ? -10.391 -12.773 -3.082 1 97.94 38 ASP B N 1
ATOM 1043 C CA . ASP B 1 38 ? -11.664 -12.086 -3.285 1 97.94 38 ASP B CA 1
ATOM 1044 C C . ASP B 1 38 ? -11.602 -10.648 -2.768 1 97.94 38 ASP B C 1
ATOM 1046 O O . ASP B 1 38 ? -12.508 -10.195 -2.066 1 97.94 38 ASP B O 1
ATOM 1050 N N . TYR B 1 39 ? -10.523 -9.914 -2.938 1 98.5 39 TYR B N 1
ATOM 1051 C CA . TYR B 1 39 ? -10.305 -8.508 -2.627 1 98.5 39 TYR B CA 1
ATOM 1052 C C . TYR B 1 39 ? -9.969 -7.715 -3.885 1 98.5 39 TYR B C 1
ATOM 1054 O O . TYR B 1 39 ? -9.484 -8.281 -4.871 1 98.5 39 TYR B O 1
ATOM 1062 N N . THR B 1 40 ? -10.289 -6.434 -3.932 1 98.69 40 THR B N 1
ATOM 1063 C CA . THR B 1 40 ? -9.531 -5.543 -4.809 1 98.69 40 THR B CA 1
ATOM 1064 C C . THR B 1 40 ? -8.102 -5.371 -4.305 1 98.69 40 THR B C 1
ATOM 1066 O O . THR B 1 40 ? -7.879 -5.184 -3.105 1 98.69 40 THR B O 1
ATOM 1069 N N . VAL B 1 41 ? -7.133 -5.434 -5.188 1 98.94 41 VAL B N 1
ATOM 1070 C CA . VAL B 1 41 ? -5.75 -5.496 -4.727 1 98.94 41 VAL B CA 1
ATOM 1071 C C . VAL B 1 41 ? -4.918 -4.434 -5.441 1 98.94 41 VAL B C 1
ATOM 1073 O O . VAL B 1 41 ? -5.051 -4.242 -6.652 1 98.94 41 VAL B O 1
ATOM 1076 N N . VAL B 1 42 ? -4.137 -3.697 -4.785 1 98.94 42 VAL B N 1
ATOM 1077 C CA . VAL B 1 42 ? -3.072 -2.846 -5.309 1 98.94 42 VAL B CA 1
ATOM 1078 C C . VAL B 1 42 ? -1.714 -3.395 -4.879 1 98.94 42 VAL B C 1
ATOM 1080 O O . VAL B 1 42 ? -1.432 -3.51 -3.684 1 98.94 42 VAL B O 1
ATOM 1083 N N . VAL B 1 43 ? -0.855 -3.789 -5.809 1 98.94 43 VAL B N 1
ATOM 1084 C CA . VAL B 1 43 ? 0.468 -4.355 -5.562 1 98.94 43 VAL B CA 1
ATOM 1085 C C . VAL B 1 43 ? 1.535 -3.283 -5.77 1 98.94 43 VAL B C 1
ATOM 1087 O O . VAL B 1 43 ? 1.735 -2.807 -6.891 1 98.94 43 VAL B O 1
ATOM 1090 N N . VAL B 1 44 ? 2.271 -2.967 -4.746 1 98.94 44 VAL B N 1
ATOM 1091 C CA . VAL B 1 44 ? 3.238 -1.874 -4.801 1 98.94 44 VAL B CA 1
ATOM 1092 C C . VAL B 1 44 ? 4.645 -2.412 -4.543 1 98.94 44 VAL B C 1
ATOM 1094 O O . VAL B 1 44 ? 4.988 -2.736 -3.402 1 98.94 44 VAL B O 1
ATOM 1097 N N . PRO B 1 45 ? 5.492 -2.451 -5.527 1 98.94 45 PRO B N 1
ATOM 1098 C CA . PRO B 1 45 ? 6.891 -2.793 -5.258 1 98.94 45 PRO B CA 1
ATOM 1099 C C . PRO B 1 45 ? 7.621 -1.71 -4.465 1 98.94 45 PRO B C 1
ATOM 1101 O O . PRO B 1 45 ? 7.539 -0.528 -4.805 1 98.94 45 PRO B O 1
ATOM 1104 N N . ILE B 1 46 ? 8.328 -2.164 -3.48 1 98.44 46 ILE B N 1
ATOM 1105 C CA . ILE B 1 46 ? 9.109 -1.275 -2.627 1 98.44 46 ILE B CA 1
ATOM 1106 C C . ILE B 1 46 ? 10.594 -1.384 -2.99 1 98.44 46 ILE B C 1
ATOM 1108 O O . ILE B 1 46 ? 11.336 -0.411 -2.869 1 98.44 46 ILE B O 1
ATOM 1112 N N . LYS B 1 47 ? 10.953 -2.498 -3.324 1 98.56 47 LYS B N 1
ATOM 1113 C CA . LYS B 1 47 ? 12.32 -2.832 -3.717 1 98.56 47 LYS B CA 1
ATOM 1114 C C . LYS B 1 47 ? 12.336 -3.902 -4.805 1 98.56 47 LYS B C 1
ATOM 1116 O O . LYS B 1 47 ? 11.492 -4.805 -4.805 1 98.56 47 LYS B O 1
ATOM 1121 N N . GLY B 1 48 ? 13.328 -3.807 -5.656 1 98.69 48 GLY B N 1
ATOM 1122 C CA . GLY B 1 48 ? 13.602 -4.871 -6.613 1 98.69 48 GLY B CA 1
ATOM 1123 C C . GLY B 1 48 ? 12.711 -4.801 -7.844 1 98.69 48 GLY B C 1
ATOM 1124 O O . GLY B 1 48 ? 12.281 -3.719 -8.242 1 98.69 48 GLY B O 1
ATOM 1125 N N . LYS B 1 49 ? 12.641 -5.895 -8.562 1 98.88 49 LYS B N 1
ATOM 1126 C CA . LYS B 1 49 ? 11.922 -6.012 -9.828 1 98.88 49 LYS B CA 1
ATOM 1127 C C . LYS B 1 49 ? 11.305 -7.398 -9.984 1 98.88 49 LYS B C 1
ATOM 1129 O O . LYS B 1 49 ? 11.977 -8.406 -9.758 1 98.88 49 LYS B O 1
ATOM 1134 N N . VAL B 1 50 ? 10.055 -7.43 -10.359 1 98.94 50 VAL B N 1
ATOM 1135 C CA . VAL B 1 50 ? 9.375 -8.711 -10.555 1 98.94 50 VAL B CA 1
ATOM 1136 C C . VAL B 1 50 ? 8.688 -8.727 -11.922 1 98.94 50 VAL B C 1
ATOM 1138 O O . VAL B 1 50 ? 8.414 -7.676 -12.5 1 98.94 50 VAL B O 1
ATOM 1141 N N . ILE B 1 51 ? 8.531 -9.867 -12.414 1 98.94 51 ILE B N 1
ATOM 1142 C CA . ILE B 1 51 ? 7.574 -10.094 -13.492 1 98.94 51 ILE B CA 1
ATOM 1143 C C . ILE B 1 51 ? 6.215 -10.469 -12.914 1 98.94 51 ILE B C 1
ATOM 1145 O O . ILE B 1 51 ? 6.09 -11.461 -12.195 1 98.94 51 ILE B O 1
ATOM 1149 N N . PHE B 1 52 ? 5.238 -9.664 -13.18 1 98.88 52 PHE B N 1
ATOM 1150 C CA . PHE B 1 52 ? 3.863 -9.883 -12.742 1 98.88 52 PHE B CA 1
ATOM 1151 C C . PHE B 1 52 ? 3.01 -10.422 -13.891 1 98.88 52 PHE B C 1
ATOM 1153 O O . PHE B 1 52 ? 2.979 -9.844 -14.977 1 98.88 52 PHE B O 1
ATOM 1160 N N . SER B 1 53 ? 2.348 -11.453 -13.562 1 98.69 53 SER B N 1
ATOM 1161 C CA . SER B 1 53 ? 1.625 -12.102 -14.656 1 98.69 53 SER B CA 1
ATOM 1162 C C . SER B 1 53 ? 0.177 -12.383 -14.273 1 98.69 53 SER B C 1
ATOM 1164 O O . SER B 1 53 ? -0.114 -12.695 -13.109 1 98.69 53 SER B O 1
ATOM 1166 N N . GLY B 1 54 ? -0.731 -12.172 -15.195 1 97.69 54 GLY B N 1
ATOM 1167 C CA . GLY B 1 54 ? -2.125 -12.578 -15.148 1 97.69 54 GLY B CA 1
ATOM 1168 C C . GLY B 1 54 ? -2.605 -13.227 -16.438 1 97.69 54 GLY B C 1
ATOM 1169 O O . GLY B 1 54 ? -1.801 -13.562 -17.297 1 97.69 54 GLY B O 1
ATOM 1170 N N . HIS B 1 55 ? -3.902 -13.492 -16.453 1 95.62 55 HIS B N 1
ATOM 1171 C CA . HIS B 1 55 ? -4.445 -14.023 -17.703 1 95.62 55 HIS B CA 1
ATOM 1172 C C . HIS B 1 55 ? -4.23 -13.047 -18.859 1 95.62 55 HIS B C 1
ATOM 1174 O O . HIS B 1 55 ? -4.789 -11.945 -18.859 1 95.62 55 HIS B O 1
ATOM 1180 N N . ASP B 1 56 ? -3.449 -13.391 -19.891 1 95.06 56 ASP B N 1
ATOM 1181 C CA . ASP B 1 56 ? -3.125 -12.57 -21.047 1 95.06 56 ASP B CA 1
ATOM 1182 C C . ASP B 1 56 ? -2.523 -11.234 -20.641 1 95.06 56 ASP B C 1
ATOM 1184 O O . ASP B 1 56 ? -2.855 -10.188 -21.203 1 95.06 56 ASP B O 1
ATOM 1188 N N . PHE B 1 57 ? -1.924 -11.188 -19.562 1 97.62 57 PHE B N 1
ATOM 1189 C CA . PHE B 1 57 ? -1.296 -9.992 -19 1 97.62 57 PHE B CA 1
ATOM 1190 C C . PHE B 1 57 ? 0.078 -10.32 -18.438 1 97.62 57 PHE B C 1
ATOM 1192 O O . PHE B 1 57 ? 0.235 -11.305 -17.703 1 97.62 57 PHE B O 1
ATOM 1199 N N . GLU B 1 58 ? 1.11 -9.609 -18.812 1 98.56 58 GLU B N 1
ATOM 1200 C CA . GLU B 1 58 ? 2.441 -9.695 -18.219 1 98.56 58 GLU B CA 1
ATOM 1201 C C . GLU B 1 58 ? 3.135 -8.336 -18.219 1 98.56 58 GLU B C 1
ATOM 1203 O O . GLU B 1 58 ? 3.098 -7.609 -19.203 1 98.56 58 GLU B O 1
ATOM 1208 N N . THR B 1 59 ? 3.73 -8.008 -17.125 1 98.81 59 THR B N 1
ATOM 1209 C CA . THR B 1 59 ? 4.449 -6.742 -17.062 1 98.81 59 THR B CA 1
ATOM 1210 C C . THR B 1 59 ? 5.586 -6.824 -16.047 1 98.81 59 THR B C 1
ATOM 1212 O O . THR B 1 59 ? 5.566 -7.676 -15.148 1 98.81 59 THR B O 1
ATOM 1215 N N . GLU B 1 60 ? 6.574 -5.996 -16.266 1 98.81 60 GLU B N 1
ATOM 1216 C CA . GLU B 1 60 ? 7.559 -5.773 -15.211 1 98.81 60 GLU B CA 1
ATOM 1217 C C . GLU B 1 60 ? 7.059 -4.75 -14.195 1 98.81 60 GLU B C 1
ATOM 1219 O O . GLU B 1 60 ? 6.445 -3.748 -14.57 1 98.81 60 GLU B O 1
ATOM 1224 N N . LEU B 1 61 ? 7.34 -5.031 -12.977 1 98.81 61 LEU B N 1
ATOM 1225 C CA . LEU B 1 61 ? 6.926 -4.16 -11.883 1 98.81 61 LEU B CA 1
ATOM 1226 C C . LEU B 1 61 ? 8.109 -3.803 -10.992 1 98.81 61 LEU B C 1
ATOM 1228 O O . LEU B 1 61 ? 8.852 -4.684 -10.547 1 98.81 61 LEU B O 1
ATOM 1232 N N . ALA B 1 62 ? 8.336 -2.547 -10.781 1 98.81 62 ALA B N 1
ATOM 1233 C CA . ALA B 1 62 ? 9.398 -1.988 -9.945 1 98.81 62 ALA B CA 1
ATOM 1234 C C . ALA B 1 62 ? 8.922 -0.728 -9.227 1 98.81 62 ALA B C 1
ATOM 1236 O O . ALA B 1 62 ? 7.852 -0.195 -9.539 1 98.81 62 ALA B O 1
ATOM 1237 N N . PRO B 1 63 ? 9.656 -0.305 -8.148 1 98.81 63 PRO B N 1
ATOM 1238 C CA . PRO B 1 63 ? 9.219 0.917 -7.469 1 98.81 63 PRO B CA 1
ATOM 1239 C C . PRO B 1 63 ? 8.922 2.059 -8.438 1 98.81 63 PRO B C 1
ATOM 1241 O O . PRO B 1 63 ? 9.727 2.336 -9.328 1 98.81 63 PRO B O 1
ATOM 1244 N N . GLY B 1 64 ? 7.805 2.729 -8.258 1 98.81 64 GLY B N 1
ATOM 1245 C CA . GLY B 1 64 ? 7.348 3.781 -9.148 1 98.81 64 GLY B CA 1
ATOM 1246 C C . GLY B 1 64 ? 6.191 3.354 -10.031 1 98.81 64 GLY B C 1
ATOM 1247 O O . GLY B 1 64 ? 5.676 4.152 -10.82 1 98.81 64 GLY B O 1
ATOM 1248 N N . SER B 1 65 ? 5.82 2.137 -9.914 1 98.88 65 SER B N 1
ATOM 1249 C CA . SER B 1 65 ? 4.66 1.581 -10.602 1 98.88 65 SER B CA 1
ATOM 1250 C C . SER B 1 65 ? 3.885 0.63 -9.695 1 98.88 65 SER B C 1
ATOM 1252 O O . SER B 1 65 ? 4.363 0.259 -8.617 1 98.88 65 SER B O 1
ATOM 1254 N N . PHE B 1 66 ? 2.652 0.311 -10.047 1 98.94 66 PHE B N 1
ATOM 1255 C CA . PHE B 1 66 ? 1.867 -0.678 -9.32 1 98.94 66 PHE B CA 1
ATOM 1256 C C . PHE B 1 66 ? 0.873 -1.369 -10.25 1 98.94 66 PHE B C 1
ATOM 1258 O O . PHE B 1 66 ? 0.609 -0.889 -11.352 1 98.94 66 PHE B O 1
ATOM 1265 N N . VAL B 1 67 ? 0.385 -2.482 -9.844 1 98.94 67 VAL B N 1
ATOM 1266 C CA . VAL B 1 67 ? -0.705 -3.176 -10.523 1 98.94 67 VAL B CA 1
ATOM 1267 C C . VAL B 1 67 ? -1.955 -3.154 -9.648 1 98.94 67 VAL B C 1
ATOM 1269 O O . VAL B 1 67 ? -1.871 -3.334 -8.43 1 98.94 67 VAL B O 1
ATOM 1272 N N . ARG B 1 68 ? -3.057 -2.896 -10.211 1 98.94 68 ARG B N 1
ATOM 1273 C CA . ARG B 1 68 ? -4.359 -3.002 -9.57 1 98.94 68 ARG B CA 1
ATOM 1274 C C . ARG B 1 68 ? -5.172 -4.152 -10.156 1 98.94 68 ARG B C 1
ATOM 1276 O O . ARG B 1 68 ? -5.215 -4.328 -11.375 1 98.94 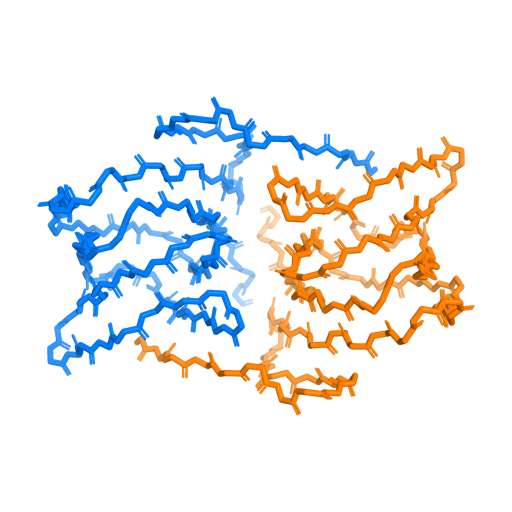68 ARG B O 1
ATOM 1283 N N . MET B 1 69 ? -5.797 -4.895 -9.281 1 98.62 69 MET B N 1
ATOM 1284 C CA . MET B 1 69 ? -6.566 -6.066 -9.688 1 98.62 69 MET B CA 1
ATOM 1285 C C . MET B 1 69 ? -7.953 -6.055 -9.047 1 98.62 69 MET B C 1
ATOM 1287 O O . MET B 1 69 ? -8.102 -5.656 -7.895 1 98.62 69 MET B O 1
ATOM 1291 N N . LEU B 1 70 ? -8.875 -6.543 -9.828 1 98.25 70 LEU B N 1
ATOM 1292 C CA . LEU B 1 70 ? -10.211 -6.734 -9.289 1 98.25 70 LEU B CA 1
ATOM 1293 C C . LEU B 1 70 ? -10.344 -8.094 -8.609 1 98.25 70 LEU B C 1
ATOM 1295 O O . LEU B 1 70 ? -9.492 -8.969 -8.797 1 98.25 70 LEU B O 1
ATOM 1299 N N . PRO B 1 71 ? -11.383 -8.242 -7.805 1 98.31 71 PRO B N 1
ATOM 1300 C CA . PRO B 1 71 ? -11.547 -9.516 -7.102 1 98.31 71 PRO B CA 1
ATOM 1301 C C . PRO B 1 71 ? -11.531 -10.711 -8.047 1 98.31 71 PRO B C 1
ATOM 1303 O O . PRO B 1 71 ? -12.148 -10.672 -9.117 1 98.31 71 PRO B O 1
ATOM 1306 N N . ASN B 1 72 ? -10.734 -11.742 -7.691 1 98.38 72 ASN B N 1
ATOM 1307 C CA . ASN B 1 72 ? -10.727 -13.078 -8.281 1 98.38 72 ASN B CA 1
ATOM 1308 C C . ASN B 1 72 ? -9.938 -13.117 -9.586 1 98.38 72 ASN B C 1
ATOM 1310 O O . ASN B 1 72 ? -9.969 -14.109 -10.312 1 98.38 72 ASN B O 1
ATOM 1314 N N . GLU B 1 73 ? -9.289 -12.078 -9.906 1 98.44 73 GLU B N 1
ATOM 1315 C CA . GLU B 1 73 ? -8.367 -12.141 -11.039 1 98.44 73 GLU B CA 1
ATOM 1316 C C . GLU B 1 73 ? -7.102 -12.914 -10.672 1 98.44 73 GLU B C 1
ATOM 1318 O O . GLU B 1 73 ? -6.387 -12.539 -9.742 1 98.44 73 GLU B O 1
ATOM 1323 N N . SER B 1 74 ? -6.832 -13.945 -11.453 1 98.56 74 SER B N 1
ATOM 1324 C CA . SER B 1 74 ? -5.68 -14.797 -11.18 1 98.56 74 SER B CA 1
ATOM 1325 C C . SER B 1 74 ? -4.375 -14.102 -11.547 1 98.56 74 SER B C 1
ATOM 1327 O O . SER B 1 74 ? -4.297 -13.406 -12.57 1 98.56 74 SER B O 1
ATOM 1329 N N . HIS B 1 75 ? -3.32 -14.352 -10.789 1 98.75 75 HIS B N 1
ATOM 1330 C CA . HIS B 1 75 ? -2.035 -13.711 -11.031 1 98.75 75 HIS B CA 1
ATOM 1331 C C . HIS B 1 75 ? -0.892 -14.516 -10.422 1 98.75 75 HIS B C 1
ATOM 1333 O O . HIS B 1 75 ? -1.121 -15.383 -9.578 1 98.75 75 HIS B O 1
ATOM 1339 N N . SER B 1 76 ? 0.291 -14.273 -10.82 1 98.81 76 SER B N 1
ATOM 1340 C CA . SER B 1 76 ? 1.549 -14.812 -10.312 1 98.81 76 SER B CA 1
ATOM 1341 C C . SER B 1 76 ? 2.666 -13.773 -10.398 1 98.81 76 SER B C 1
ATOM 1343 O O . SER B 1 76 ? 2.512 -12.742 -11.055 1 98.81 76 SER B O 1
ATOM 1345 N N . LEU B 1 77 ? 3.758 -14.062 -9.695 1 98.75 77 LEU B N 1
ATOM 1346 C CA . LEU B 1 77 ? 4.914 -13.18 -9.719 1 98.75 77 LEU B CA 1
ATOM 1347 C C . LEU B 1 77 ? 6.215 -13.977 -9.75 1 98.75 77 LEU B C 1
ATOM 1349 O O . LEU B 1 77 ? 6.328 -15.008 -9.078 1 98.75 77 LEU B O 1
ATOM 1353 N N . LYS B 1 78 ? 7.133 -13.492 -10.43 1 98.81 78 LYS B N 1
ATOM 1354 C CA . LYS B 1 78 ? 8.5 -13.992 -10.398 1 98.81 78 LYS B CA 1
ATOM 1355 C C . LYS B 1 78 ? 9.5 -12.859 -10.156 1 98.81 78 LYS B C 1
ATOM 1357 O O . LYS B 1 78 ? 9.469 -11.844 -10.852 1 98.81 78 LYS B O 1
ATOM 1362 N N . ALA B 1 79 ? 10.422 -13.094 -9.164 1 98.88 79 ALA B N 1
ATOM 1363 C CA . ALA B 1 79 ? 11.398 -12.047 -8.859 1 98.88 79 ALA B CA 1
ATOM 1364 C C . ALA B 1 79 ? 12.609 -12.156 -9.766 1 98.88 79 ALA B C 1
ATOM 1366 O O . ALA B 1 79 ? 13.273 -13.195 -9.82 1 98.88 79 ALA B O 1
ATOM 1367 N N . ILE B 1 80 ? 12.844 -11.055 -10.422 1 98.62 80 ILE B N 1
ATOM 1368 C CA . ILE B 1 80 ? 14.055 -10.977 -11.234 1 98.62 80 ILE B CA 1
ATOM 1369 C C . ILE B 1 80 ? 15.219 -10.484 -10.383 1 98.62 80 ILE B C 1
ATOM 1371 O O . ILE B 1 80 ? 16.375 -10.844 -10.625 1 98.62 80 ILE B O 1
ATOM 1375 N N . GLU B 1 81 ? 14.969 -9.609 -9.453 1 98.88 81 GLU B N 1
ATOM 1376 C CA . GLU B 1 81 ? 15.852 -9.148 -8.383 1 98.88 81 GLU B CA 1
ATOM 1377 C C . GLU B 1 81 ? 15.281 -9.492 -7.012 1 98.88 81 GLU B C 1
ATOM 1379 O O . GLU B 1 81 ? 14.102 -9.805 -6.887 1 98.88 81 GLU B O 1
ATOM 1384 N N . ASP B 1 82 ? 16.203 -9.469 -5.988 1 98.88 82 ASP B N 1
ATOM 1385 C CA . ASP B 1 82 ? 15.625 -9.477 -4.648 1 98.88 82 ASP B CA 1
ATOM 1386 C C . ASP B 1 82 ? 14.562 -8.383 -4.508 1 98.88 82 ASP B C 1
ATOM 1388 O O . ASP B 1 82 ? 14.844 -7.207 -4.738 1 98.88 82 ASP B O 1
ATOM 1392 N N . SER B 1 83 ? 13.336 -8.852 -4.16 1 98.88 83 SER B N 1
ATOM 1393 C CA . SER B 1 83 ? 12.234 -7.898 -4.246 1 98.88 83 SER B CA 1
ATOM 1394 C C . SER B 1 83 ? 11.414 -7.891 -2.963 1 98.88 83 SER B C 1
ATOM 1396 O O . SER B 1 83 ? 11.32 -8.906 -2.268 1 98.88 83 SER B O 1
ATOM 1398 N N . GLU B 1 84 ? 10.875 -6.762 -2.643 1 98.88 84 GLU B N 1
ATOM 1399 C CA . GLU B 1 84 ? 9.906 -6.543 -1.572 1 98.88 84 GLU B CA 1
ATOM 1400 C C . GLU B 1 84 ? 8.703 -5.754 -2.074 1 98.88 84 GLU B C 1
ATOM 1402 O O . GLU B 1 84 ? 8.852 -4.734 -2.75 1 98.88 84 GLU B O 1
ATOM 1407 N N . LEU B 1 85 ? 7.516 -6.27 -1.844 1 98.94 85 LEU B N 1
ATOM 1408 C CA . LEU B 1 85 ? 6.281 -5.621 -2.27 1 98.94 85 LEU B CA 1
ATOM 1409 C C . LEU B 1 85 ? 5.301 -5.504 -1.108 1 98.94 85 LEU B C 1
ATOM 1411 O O . LEU B 1 85 ? 5.211 -6.406 -0.272 1 98.94 85 LEU B O 1
ATOM 1415 N N . PHE B 1 86 ? 4.578 -4.406 -0.996 1 98.94 86 PHE B N 1
ATOM 1416 C CA . PHE B 1 86 ? 3.369 -4.324 -0.185 1 98.94 86 PHE B CA 1
ATOM 1417 C C . PHE B 1 86 ? 2.133 -4.621 -1.025 1 98.94 86 PHE B C 1
ATOM 1419 O O . PHE B 1 86 ? 1.929 -4.004 -2.074 1 98.94 86 PHE B O 1
ATOM 1426 N N . VAL B 1 87 ? 1.324 -5.555 -0.629 1 99 87 VAL B N 1
ATOM 1427 C CA . VAL B 1 87 ? 0.078 -5.922 -1.293 1 99 87 VAL B CA 1
ATOM 1428 C C . VAL B 1 87 ? -1.111 -5.449 -0.46 1 99 87 VAL B C 1
ATOM 1430 O O . VAL B 1 87 ? -1.36 -5.973 0.629 1 99 87 VAL B O 1
ATOM 1433 N N . ILE B 1 88 ? -1.816 -4.457 -0.956 1 99 88 ILE B N 1
ATOM 1434 C CA . ILE B 1 88 ? -2.943 -3.865 -0.244 1 99 88 ILE B CA 1
ATOM 1435 C C . ILE B 1 88 ? -4.25 -4.449 -0.771 1 99 88 ILE B C 1
ATOM 1437 O O . ILE B 1 88 ? -4.637 -4.195 -1.914 1 99 88 ILE B O 1
ATOM 1441 N N . LYS B 1 89 ? -4.898 -5.273 0.037 1 98.94 89 LYS B N 1
ATOM 1442 C CA . LYS B 1 89 ? -6.16 -5.922 -0.306 1 98.94 89 LYS B CA 1
ATOM 1443 C C . LYS B 1 89 ? -7.336 -5.238 0.38 1 98.94 89 LYS B C 1
ATOM 1445 O O . LYS B 1 89 ? -7.332 -5.059 1.6 1 98.94 89 LYS B O 1
ATOM 1450 N N . SER B 1 90 ? -8.336 -4.879 -0.353 1 98.88 90 SER B N 1
ATOM 1451 C CA . SER B 1 90 ? -9.445 -4.113 0.209 1 98.88 90 SER B CA 1
ATOM 1452 C C . SER B 1 90 ? -10.789 -4.66 -0.257 1 98.88 90 SER B C 1
ATOM 1454 O O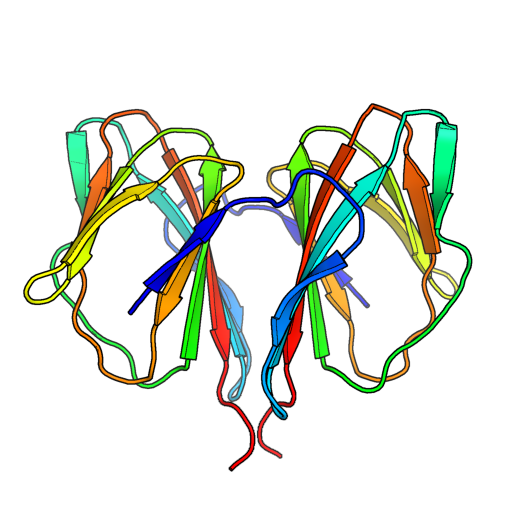 . SER B 1 90 ? -10.969 -4.961 -1.439 1 98.88 90 SER B O 1
ATOM 1456 N N . LYS B 1 91 ? -11.703 -4.848 0.632 1 98.44 91 LYS B N 1
ATOM 1457 C CA . LYS B 1 91 ? -13.109 -5.02 0.277 1 98.44 91 LYS B CA 1
ATOM 1458 C C . LYS B 1 91 ? -13.797 -3.672 0.083 1 98.44 91 LYS B C 1
ATOM 1460 O O . LYS B 1 91 ? -14.18 -3.018 1.056 1 98.44 91 LYS B O 1
ATOM 1465 N N . LEU B 1 92 ? -14.055 -3.324 -1.138 1 98.06 92 LEU B N 1
ATOM 1466 C CA . LEU B 1 92 ? -14.57 -1.991 -1.429 1 98.06 92 LEU B CA 1
ATOM 1467 C C . LEU B 1 92 ? -16.094 -1.975 -1.374 1 98.06 92 LEU B C 1
ATOM 1469 O O . LEU B 1 92 ? -16.75 -2.984 -1.661 1 98.06 92 LEU B O 1
ATOM 1473 N N . GLU B 1 93 ? -16.578 -0.787 -1.079 1 89.5 93 GLU B N 1
ATOM 1474 C CA . GLU B 1 93 ? -18.031 -0.596 -1.021 1 89.5 93 GLU B CA 1
ATOM 1475 C C . GLU B 1 93 ? -18.672 -0.799 -2.391 1 89.5 93 GLU B C 1
ATOM 1477 O O . GLU B 1 93 ? -18.062 -0.477 -3.416 1 89.5 93 GLU B O 1
ATOM 1482 N N . LYS B 1 94 ? -19.844 -1.464 -2.496 1 74.75 94 LYS B N 1
ATOM 1483 C CA . LYS B 1 94 ? -20.625 -1.668 -3.717 1 74.75 94 LYS B CA 1
ATOM 1484 C C . LYS B 1 94 ? -21.406 -0.41 -4.09 1 74.75 94 LYS B C 1
ATOM 1486 O O . LYS B 1 94 ? -21.891 0.305 -3.211 1 74.75 94 LYS B O 1
#